Protein AF-A0A914LPV0-F1 (afdb_monomer_lite)

Foldseek 3Di:
DLVVCLVPDPCNVVVNVLVVLLVVQLVLLVVLVVLLVVCCVVLVQFKDWQDDDSVQSKTKIGGLAPHDPDPPPDDDDDDDDDDDDDPPPPPPPDSPDHQWMKMWGDDPVDSNDHIWIQTHVGDDPQDIDDPPDDPVVSLVSRLVVLQVVLQVLLVVLVCVLDPPQFDWDFDDPPFTKIWTQLDSDPPGDSLNTWIWGADSRNRFIAIDRNLQGDDVLRVVLSVLSRDPHRDSVSNNVSSVVSSLVSVVSVVVVVCVPPQKDWDDVVRVVVVCVVPPDDDDRWTWIAHNVDRPDIDIDDDDD

Secondary structure (DSSP, 8-state):
-HHHHHHH-SSHHHHHHHHHHHHHHHHHHHHHHHHHHHHHHHSTTTEEEEEEETTTTEEEEEES-S-SS---------------SS-SSSSS-S----SSEEEEEE-SS-TTPPEEEEEES--TTPPP--SS--HHHHHHHHHHHHHHHHHHHHHHHHHHHS-TT--PEEE-SSS-EEEEESS-STT--GGGEEEEEE-TTT--EEEE-TTT-S-HHHHHHHHHHHSSS--HHHHHHHHHHHHHHHHHHHHHHHHTTSSEEEPPHHHHHHHHTT-S---SSEEEEEETT-TT-EEEEE---

Sequence (301 aa):
MVQERLDNGEKPLFDAYNILHVFCRSLQLDVIYCQATLIAKISSLYIRVEEYNTKECKLVIAYWLEGGGGGGGGSGGSGGQQQSQQQQKQFRSRKQIHHYRFTIYGDKTDPHSTLRVKHHPSGSELPKLDQSFSLQRLLNETILFRCRERLLQAQNLLERSQPKPAKITRSGHCLLSLTCPLILTEECITAEALIISVNTFFGTVNCRVETLGRRDEINELEKQLNAASPSIKIIVNLLDRLRILILMERLQRAIVGLQVNKLNDNQALSLANKLTTLPKDRSIFQFIREDQFYLVNYEIF

Structure (mmCIF, N/CA/C/O backbone):
data_AF-A0A914LPV0-F1
#
_entry.id   AF-A0A914LPV0-F1
#
loop_
_atom_site.group_PDB
_atom_site.id
_atom_site.type_symbol
_atom_site.label_atom_id
_atom_site.label_alt_id
_atom_site.label_comp_id
_atom_site.label_asym_id
_atom_site.label_entity_id
_atom_site.label_seq_id
_atom_site.pdbx_PDB_ins_code
_atom_site.Cartn_x
_atom_site.Cartn_y
_atom_site.Cartn_z
_atom_site.occupancy
_atom_site.B_iso_or_equiv
_atom_site.auth_seq_id
_atom_site.auth_comp_id
_atom_site.auth_asym_id
_atom_site.auth_atom_id
_atom_site.pdbx_PDB_model_num
ATOM 1 N N . MET A 1 1 ? 22.399 -2.165 -43.349 1.00 58.03 1 MET A N 1
ATOM 2 C CA . MET A 1 1 ? 22.494 -1.239 -42.198 1.00 58.03 1 MET A CA 1
ATOM 3 C C . MET A 1 1 ? 23.621 -1.596 -41.227 1.00 58.03 1 MET A C 1
ATOM 5 O O . MET A 1 1 ? 24.481 -0.753 -41.044 1.00 58.03 1 MET A O 1
ATOM 9 N N . VAL A 1 2 ? 23.674 -2.796 -40.624 1.00 59.22 2 VAL A N 1
ATOM 10 C CA . VAL A 1 2 ? 24.811 -3.173 -39.743 1.00 59.22 2 VAL A CA 1
ATOM 11 C C . VAL A 1 2 ? 26.084 -3.465 -40.553 1.00 59.22 2 VAL A C 1
ATOM 13 O O . VAL A 1 2 ? 27.123 -2.894 -40.247 1.00 59.22 2 VAL A O 1
ATOM 16 N N . GLN A 1 3 ? 25.977 -4.243 -41.641 1.00 61.00 3 GLN A N 1
ATOM 17 C CA . GLN A 1 3 ? 27.081 -4.515 -42.585 1.00 61.00 3 GLN A CA 1
ATOM 18 C C . GLN A 1 3 ? 27.739 -3.221 -43.105 1.00 61.00 3 GLN A C 1
ATOM 20 O O . GLN A 1 3 ? 28.940 -3.031 -43.031 1.00 61.00 3 GLN A O 1
ATOM 25 N N . GLU A 1 4 ? 26.911 -2.266 -43.516 1.00 63.47 4 GLU A N 1
ATOM 26 C CA . GLU A 1 4 ? 27.323 -0.985 -44.103 1.00 63.47 4 GLU A CA 1
ATOM 27 C C . GLU A 1 4 ? 28.043 -0.042 -43.117 1.00 63.47 4 GLU A C 1
ATOM 29 O O . GLU A 1 4 ? 28.838 0.801 -43.528 1.00 63.47 4 GLU A O 1
ATOM 34 N N . ARG A 1 5 ? 27.772 -0.176 -41.810 1.00 59.66 5 ARG A N 1
ATOM 35 C CA . ARG A 1 5 ? 28.459 0.565 -40.736 1.00 59.66 5 ARG A CA 1
ATOM 36 C C . ARG A 1 5 ? 29.746 -0.123 -40.284 1.00 59.66 5 ARG A C 1
ATOM 38 O O . ARG A 1 5 ? 30.663 0.559 -39.845 1.00 59.66 5 ARG A O 1
ATOM 45 N N . LEU A 1 6 ? 29.806 -1.448 -40.405 1.00 60.66 6 LEU A N 1
ATOM 46 C CA . LEU A 1 6 ? 31.008 -2.247 -40.162 1.00 60.66 6 LEU A CA 1
ATOM 47 C C . LEU A 1 6 ? 32.067 -2.024 -41.250 1.00 60.66 6 LEU A C 1
ATOM 49 O O . LEU A 1 6 ? 33.245 -1.945 -40.923 1.00 60.66 6 LEU A O 1
ATOM 53 N N . ASP A 1 7 ? 31.649 -1.868 -42.508 1.00 61.84 7 ASP A N 1
ATOM 54 C CA . ASP A 1 7 ? 32.567 -1.717 -43.646 1.00 61.84 7 ASP A CA 1
ATOM 55 C C . ASP A 1 7 ? 33.175 -0.302 -43.760 1.00 61.84 7 ASP A C 1
ATOM 57 O O . ASP A 1 7 ? 34.251 -0.139 -44.328 1.00 61.84 7 ASP A O 1
ATOM 61 N N . ASN A 1 8 ? 32.513 0.721 -43.199 1.00 67.56 8 ASN A N 1
ATOM 62 C CA . ASN A 1 8 ? 32.883 2.140 -43.356 1.00 67.56 8 ASN A CA 1
ATOM 63 C C . ASN A 1 8 ? 33.298 2.852 -42.049 1.00 67.56 8 ASN A C 1
ATOM 65 O O . ASN A 1 8 ? 33.545 4.058 -42.061 1.00 67.56 8 ASN A O 1
ATOM 69 N N . GLY A 1 9 ? 33.310 2.159 -40.906 1.00 64.31 9 GLY A N 1
ATOM 70 C CA . GLY A 1 9 ? 33.569 2.764 -39.593 1.00 64.31 9 GLY A CA 1
ATOM 71 C C . GLY A 1 9 ? 35.052 2.788 -39.204 1.00 64.31 9 GLY A C 1
ATOM 72 O O . GLY A 1 9 ? 35.768 1.816 -39.420 1.00 64.31 9 GLY A O 1
ATOM 73 N N . GLU A 1 10 ? 35.511 3.858 -38.541 1.00 67.88 10 GLU A N 1
ATOM 74 C CA . GLU A 1 10 ? 36.882 3.950 -37.994 1.00 67.88 10 GLU A CA 1
ATOM 75 C C . GLU A 1 10 ? 37.146 2.930 -36.865 1.00 67.88 10 GLU A C 1
ATOM 77 O O . GLU A 1 10 ? 38.291 2.542 -36.623 1.00 67.88 10 GLU A O 1
ATOM 82 N N . LYS A 1 11 ? 36.093 2.491 -36.153 1.00 78.50 11 LYS A N 1
ATOM 83 C CA . LYS A 1 11 ? 36.147 1.499 -35.059 1.00 78.50 11 LYS A CA 1
ATOM 84 C C . LYS A 1 11 ? 34.975 0.507 -35.152 1.00 78.50 11 LYS A C 1
ATOM 86 O O . LYS A 1 11 ? 34.058 0.553 -34.326 1.00 78.50 11 LYS A O 1
ATOM 91 N N . PRO A 1 12 ? 35.017 -0.447 -36.096 1.00 77.12 12 PRO A N 1
ATOM 92 C CA . PRO A 1 12 ? 33.875 -1.302 -36.432 1.00 77.12 12 PRO A CA 1
ATOM 93 C C . PRO A 1 12 ? 33.377 -2.154 -35.255 1.00 77.12 12 PRO A C 1
ATOM 95 O O . PRO A 1 12 ? 32.176 -2.354 -35.094 1.00 77.12 12 PRO A O 1
ATOM 98 N N . LEU A 1 13 ? 34.280 -2.609 -34.377 1.00 79.44 13 LEU A N 1
ATOM 99 C CA . LEU A 1 13 ? 33.921 -3.391 -33.186 1.00 79.44 13 LEU A CA 1
ATOM 100 C C . LEU A 1 13 ? 33.141 -2.575 -32.146 1.00 79.44 13 LEU A C 1
ATOM 102 O O . LEU A 1 13 ? 32.212 -3.090 -31.526 1.00 79.44 13 LEU A O 1
ATOM 106 N N . PHE A 1 14 ? 33.501 -1.304 -31.957 1.00 80.88 14 PHE A N 1
ATOM 107 C CA . PHE A 1 14 ? 32.816 -0.420 -31.013 1.00 80.88 14 PHE A CA 1
ATOM 108 C C . PHE A 1 14 ? 31.423 -0.050 -31.527 1.00 80.88 14 PHE A C 1
ATOM 110 O O . PHE A 1 14 ? 30.451 -0.088 -30.774 1.00 80.88 14 PHE A O 1
ATOM 117 N N . ASP A 1 15 ? 31.304 0.222 -32.825 1.00 79.50 15 ASP A N 1
ATOM 118 C CA . ASP A 1 15 ? 30.019 0.514 -33.458 1.00 79.50 15 ASP A CA 1
ATOM 119 C C . ASP A 1 15 ? 29.091 -0.704 -33.453 1.00 79.50 15 ASP A C 1
ATOM 121 O O . ASP A 1 15 ? 27.908 -0.577 -33.129 1.00 79.50 15 ASP A O 1
ATOM 125 N N . ALA A 1 16 ? 29.626 -1.899 -33.717 1.00 82.56 16 ALA A N 1
ATOM 126 C CA . ALA A 1 16 ? 28.874 -3.144 -33.599 1.00 82.56 16 ALA A CA 1
ATOM 127 C C . ALA A 1 16 ? 28.375 -3.379 -32.167 1.00 82.56 16 ALA A C 1
ATOM 129 O O . ALA A 1 16 ? 27.202 -3.706 -31.973 1.00 82.56 16 ALA A O 1
ATOM 130 N N . TYR A 1 17 ? 29.234 -3.158 -31.166 1.00 85.62 17 TYR A N 1
ATOM 131 C CA . TYR A 1 17 ? 28.851 -3.252 -29.759 1.00 85.62 17 TYR A CA 1
ATOM 132 C C . TYR A 1 17 ? 27.745 -2.256 -29.402 1.00 85.62 17 TYR A C 1
ATOM 134 O O . TYR A 1 17 ? 26.756 -2.644 -28.789 1.00 85.62 17 TYR A O 1
ATOM 142 N N . ASN A 1 18 ? 27.858 -0.996 -29.826 1.00 83.62 18 ASN A N 1
ATOM 143 C CA . ASN A 1 18 ? 26.848 0.027 -29.552 1.00 83.62 18 ASN A CA 1
ATOM 144 C C . ASN A 1 18 ? 25.491 -0.322 -30.159 1.00 83.62 18 ASN A C 1
ATOM 146 O O . ASN A 1 18 ? 24.465 -0.202 -29.490 1.00 83.62 18 ASN A O 1
ATOM 150 N N . ILE A 1 19 ? 25.481 -0.780 -31.412 1.00 84.00 19 ILE A N 1
ATOM 151 C CA . ILE A 1 19 ? 24.255 -1.201 -32.094 1.00 84.00 19 ILE A CA 1
ATOM 152 C C . ILE A 1 19 ? 23.629 -2.385 -31.358 1.00 84.00 19 ILE A C 1
ATOM 154 O O . ILE A 1 19 ? 22.434 -2.358 -31.063 1.00 84.00 19 ILE A O 1
ATOM 158 N N . LEU A 1 20 ? 24.432 -3.401 -31.031 1.00 87.25 20 LEU A N 1
ATOM 159 C CA . LEU A 1 20 ? 23.953 -4.586 -30.331 1.00 87.25 20 LEU A CA 1
ATOM 160 C C . LEU A 1 20 ? 23.434 -4.236 -28.935 1.00 87.25 20 LEU A C 1
ATOM 162 O O . LEU A 1 20 ? 22.373 -4.705 -28.544 1.00 87.25 20 LEU A O 1
ATOM 166 N N . HIS A 1 21 ? 24.139 -3.380 -28.200 1.00 86.75 21 HIS A N 1
ATOM 167 C CA . HIS A 1 21 ? 23.745 -2.954 -26.862 1.00 86.75 21 HIS A CA 1
ATOM 168 C C . HIS A 1 21 ? 22.427 -2.179 -26.879 1.00 86.75 21 HIS A C 1
ATOM 170 O O . HIS A 1 21 ? 21.515 -2.495 -26.116 1.00 86.75 21 HIS A O 1
ATOM 176 N N . VAL A 1 22 ? 22.281 -1.211 -27.790 1.00 84.38 22 VAL A N 1
ATOM 177 C CA . VAL A 1 22 ? 21.032 -0.451 -27.959 1.00 84.38 22 VAL A CA 1
ATOM 178 C C . VAL A 1 22 ? 19.882 -1.375 -28.362 1.00 84.38 22 VAL A C 1
ATOM 180 O O . VAL A 1 22 ? 18.792 -1.258 -27.802 1.00 84.38 22 VAL A O 1
ATOM 183 N N . PHE A 1 23 ? 20.129 -2.324 -29.268 1.00 86.19 23 PHE A N 1
ATOM 184 C CA . PHE A 1 23 ? 19.141 -3.316 -29.687 1.00 86.19 23 PHE A CA 1
ATOM 185 C C . PHE A 1 23 ? 18.725 -4.252 -28.542 1.00 86.19 23 PHE A C 1
ATOM 187 O O . PHE A 1 23 ? 17.536 -4.448 -28.295 1.00 86.19 23 PHE A O 1
ATOM 194 N N . CYS A 1 24 ? 19.686 -4.793 -27.791 1.00 87.00 24 CYS A N 1
ATOM 195 C CA . CYS A 1 24 ? 19.421 -5.632 -26.623 1.00 87.00 24 CYS A CA 1
ATOM 196 C C . CYS A 1 24 ? 18.637 -4.861 -25.557 1.00 87.00 24 CYS A C 1
ATOM 198 O O . CYS A 1 24 ? 17.711 -5.404 -24.960 1.00 87.00 24 CYS A O 1
ATOM 200 N N . ARG A 1 25 ? 18.951 -3.580 -25.349 1.00 86.25 25 ARG A N 1
ATOM 201 C CA . ARG A 1 25 ? 18.234 -2.707 -24.414 1.00 86.25 25 ARG A CA 1
ATOM 202 C C . ARG A 1 25 ? 16.792 -2.447 -24.851 1.00 86.25 25 ARG A C 1
ATOM 204 O O . ARG A 1 25 ? 15.893 -2.498 -24.011 1.00 86.25 25 ARG A O 1
ATOM 211 N N . SER A 1 26 ? 16.548 -2.177 -26.137 1.00 86.75 26 SER A N 1
ATOM 212 C CA . SER A 1 26 ? 15.180 -2.028 -26.648 1.00 86.75 26 SER A CA 1
ATOM 213 C C . SER A 1 26 ? 14.405 -3.336 -26.533 1.00 86.75 26 SER A C 1
ATOM 215 O O . SER A 1 26 ? 13.285 -3.330 -26.036 1.00 86.75 26 SER A O 1
ATOM 217 N N . LEU A 1 27 ? 15.035 -4.466 -26.868 1.00 88.88 27 LEU A N 1
ATOM 218 C CA . LEU A 1 27 ? 14.417 -5.784 -26.746 1.00 88.88 27 LEU A CA 1
ATOM 219 C C . LEU A 1 27 ? 14.059 -6.110 -25.289 1.00 88.88 27 LEU A C 1
ATOM 221 O O . LEU A 1 27 ? 12.971 -6.610 -25.014 1.00 88.88 27 LEU A O 1
ATOM 225 N N . GLN A 1 28 ? 14.940 -5.791 -24.337 1.00 88.31 28 GLN A N 1
ATOM 226 C CA . GLN A 1 28 ? 14.651 -5.934 -22.909 1.00 88.31 28 GLN A CA 1
ATOM 227 C C . GLN A 1 28 ? 13.426 -5.110 -22.499 1.00 88.31 28 GLN A C 1
ATOM 229 O O . GLN A 1 28 ? 12.561 -5.616 -21.784 1.00 88.31 28 GLN A O 1
ATOM 234 N N . LEU A 1 29 ? 13.318 -3.861 -22.965 1.00 89.50 29 LEU A N 1
ATOM 235 C CA . LEU A 1 29 ? 12.156 -3.018 -22.687 1.00 89.50 29 LEU A CA 1
ATOM 236 C C . LEU A 1 29 ? 10.868 -3.610 -23.281 1.00 89.50 29 LEU A C 1
ATOM 238 O O . LEU A 1 29 ? 9.828 -3.572 -22.625 1.00 89.50 29 LEU A O 1
ATOM 242 N N . ASP A 1 30 ? 10.943 -4.193 -24.477 1.00 90.69 30 ASP A N 1
ATOM 243 C CA . ASP A 1 30 ? 9.807 -4.819 -25.163 1.00 90.69 30 ASP A CA 1
ATOM 244 C C . ASP A 1 30 ? 9.322 -6.067 -24.427 1.00 90.69 30 ASP A C 1
ATOM 246 O O . ASP A 1 30 ? 8.122 -6.242 -24.213 1.00 90.69 30 ASP A O 1
ATOM 250 N N . VAL A 1 31 ? 10.248 -6.906 -23.954 1.00 90.50 31 VAL A N 1
ATOM 251 C CA . VAL A 1 31 ? 9.921 -8.068 -23.116 1.00 90.50 31 VAL A CA 1
ATOM 252 C C . VAL A 1 31 ? 9.211 -7.620 -21.839 1.00 90.50 31 VAL A C 1
ATOM 254 O O . VAL A 1 31 ? 8.180 -8.189 -21.472 1.00 90.50 31 VAL A O 1
ATOM 257 N N . ILE A 1 32 ? 9.711 -6.570 -21.181 1.00 89.81 32 ILE A N 1
ATOM 258 C CA . ILE A 1 32 ? 9.077 -6.017 -19.980 1.00 89.81 32 ILE A CA 1
ATOM 259 C C . ILE A 1 32 ? 7.699 -5.434 -20.313 1.00 89.81 32 ILE A C 1
ATOM 261 O O . ILE A 1 32 ? 6.759 -5.630 -19.546 1.00 89.81 32 ILE A O 1
ATOM 265 N N . TYR A 1 33 ? 7.538 -4.756 -21.448 1.00 91.44 33 TYR A N 1
ATOM 266 C CA . TYR A 1 33 ? 6.245 -4.239 -21.892 1.00 91.44 33 TYR A CA 1
ATOM 267 C C . TYR A 1 33 ? 5.228 -5.364 -22.141 1.00 91.44 33 TYR A C 1
ATOM 269 O O . TYR A 1 33 ? 4.077 -5.266 -21.704 1.00 91.44 33 TYR A O 1
ATOM 277 N N . CYS A 1 34 ? 5.649 -6.465 -22.764 1.00 91.06 34 CYS A N 1
ATOM 278 C CA . CYS A 1 34 ? 4.821 -7.658 -22.934 1.00 91.06 34 CYS A CA 1
ATOM 279 C C . CYS A 1 34 ? 4.405 -8.243 -21.576 1.00 91.06 34 CYS A C 1
ATOM 281 O O . CYS A 1 34 ? 3.216 -8.478 -21.350 1.00 91.06 34 CYS A O 1
ATOM 283 N N . GLN A 1 35 ? 5.348 -8.400 -20.638 1.00 91.31 35 GLN A N 1
ATOM 284 C CA . GLN A 1 35 ? 5.044 -8.832 -19.267 1.00 91.31 35 GLN A CA 1
ATOM 285 C C . GLN A 1 35 ? 4.060 -7.874 -18.577 1.00 91.31 35 GLN A C 1
ATOM 287 O O . GLN A 1 35 ? 3.090 -8.319 -17.964 1.00 91.31 35 GLN A O 1
ATOM 292 N N . ALA A 1 36 ? 4.266 -6.562 -18.710 1.00 90.81 36 ALA A N 1
ATOM 293 C CA . ALA A 1 36 ? 3.420 -5.535 -18.108 1.00 90.81 36 ALA A CA 1
ATOM 294 C C . ALA A 1 36 ? 1.996 -5.591 -18.646 1.00 90.81 36 ALA A C 1
ATOM 296 O O . ALA A 1 36 ? 1.043 -5.474 -17.882 1.00 90.81 36 ALA A O 1
ATOM 297 N N . THR A 1 37 ? 1.853 -5.805 -19.951 1.00 91.06 37 THR A N 1
ATOM 298 C CA . THR A 1 37 ? 0.557 -5.900 -20.623 1.00 91.06 37 THR A CA 1
ATOM 299 C C . THR A 1 37 ? -0.196 -7.156 -20.192 1.00 91.06 37 THR A C 1
ATOM 301 O O . THR A 1 37 ? -1.397 -7.088 -19.941 1.00 91.06 37 THR A O 1
ATOM 304 N N . LEU A 1 38 ? 0.498 -8.290 -20.046 1.00 90.94 38 LEU A N 1
ATOM 305 C CA . LEU A 1 38 ? -0.098 -9.526 -19.533 1.00 90.94 38 LEU A CA 1
ATOM 306 C C . LEU A 1 38 ? -0.583 -9.359 -18.092 1.00 90.94 38 LEU A C 1
ATOM 308 O O . LEU A 1 38 ? -1.731 -9.689 -17.799 1.00 90.94 38 LEU A O 1
ATOM 312 N N . ILE A 1 39 ? 0.258 -8.794 -17.219 1.00 88.88 39 ILE A N 1
ATOM 313 C CA . ILE A 1 39 ? -0.116 -8.505 -15.832 1.00 88.88 39 ILE A CA 1
ATOM 314 C C . ILE A 1 39 ? -1.315 -7.556 -15.823 1.00 88.88 39 ILE A C 1
ATOM 316 O O . ILE A 1 39 ? -2.363 -7.926 -15.312 1.00 88.88 39 ILE A O 1
ATOM 320 N N . ALA A 1 40 ? -1.227 -6.400 -16.486 1.00 88.44 40 ALA A N 1
ATOM 321 C CA . ALA A 1 40 ? -2.305 -5.413 -16.541 1.00 88.44 40 ALA A CA 1
ATOM 322 C C . ALA A 1 40 ? -3.617 -5.965 -17.124 1.00 88.44 40 ALA A C 1
ATOM 324 O O . ALA A 1 40 ? -4.686 -5.493 -16.752 1.00 88.44 40 ALA A O 1
ATOM 325 N N . LYS A 1 41 ? -3.573 -6.970 -18.006 1.00 88.06 41 LYS A N 1
ATOM 326 C CA . LYS A 1 41 ? -4.779 -7.639 -18.512 1.00 88.06 41 LYS A CA 1
ATOM 327 C C . LYS A 1 41 ? -5.467 -8.484 -17.437 1.00 88.06 41 LYS A C 1
ATOM 329 O O . LYS A 1 41 ? -6.691 -8.502 -17.382 1.00 88.06 41 LYS A O 1
ATOM 334 N N . ILE A 1 42 ? -4.694 -9.175 -16.599 1.00 87.31 42 ILE A N 1
ATOM 335 C CA . ILE A 1 42 ? -5.209 -9.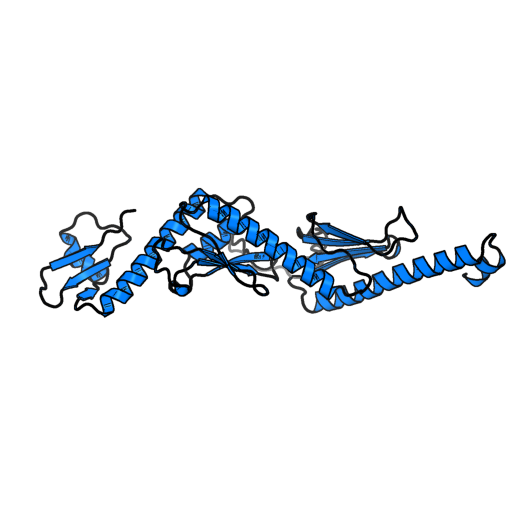993 -15.489 1.00 87.31 42 ILE A CA 1
ATOM 336 C C . ILE A 1 42 ? -5.652 -9.095 -14.324 1.00 87.31 42 ILE A C 1
ATOM 338 O O . ILE A 1 42 ? -6.669 -9.345 -13.685 1.00 87.31 42 ILE A O 1
ATOM 342 N N . SER A 1 43 ? -4.900 -8.027 -14.067 1.00 85.00 43 SER A N 1
ATOM 343 C CA . SER A 1 43 ? -5.035 -7.136 -12.917 1.00 85.00 43 SER A CA 1
ATOM 344 C C . SER A 1 43 ? -5.472 -5.720 -13.288 1.00 85.00 43 SER A C 1
ATOM 346 O O . SER A 1 43 ? -4.974 -4.737 -12.729 1.00 85.00 43 SER A O 1
ATOM 348 N N . SER A 1 44 ? -6.390 -5.591 -14.245 1.00 82.62 44 SER A N 1
ATOM 349 C CA . SER A 1 44 ? -6.741 -4.298 -14.853 1.00 82.62 44 SER A CA 1
ATOM 350 C C . SER A 1 44 ? -7.327 -3.281 -13.875 1.00 82.62 44 SER A C 1
ATOM 352 O O . SER A 1 44 ? -7.360 -2.089 -14.170 1.00 82.62 44 SER A O 1
ATOM 354 N N . LEU A 1 45 ? -7.801 -3.746 -12.718 1.00 83.06 45 LEU A N 1
ATOM 355 C CA . LEU A 1 45 ? -8.371 -2.906 -11.667 1.00 83.06 45 LEU A CA 1
ATOM 356 C C . LEU A 1 45 ? -7.311 -2.152 -10.854 1.00 83.06 45 LEU A C 1
ATOM 358 O O . LEU A 1 45 ? -7.624 -1.102 -10.303 1.00 83.06 45 LEU A O 1
ATOM 362 N N . TYR A 1 46 ? -6.077 -2.661 -10.765 1.00 85.06 46 TYR A N 1
ATOM 363 C CA . TYR A 1 46 ? -5.053 -2.105 -9.870 1.00 85.06 46 TYR A CA 1
ATOM 364 C C . TYR A 1 46 ? -3.689 -1.861 -10.521 1.00 85.06 46 TYR A C 1
ATOM 366 O O . TYR A 1 46 ? -2.847 -1.214 -9.897 1.00 85.06 46 TYR A O 1
ATOM 374 N N . ILE A 1 47 ? -3.458 -2.320 -11.756 1.00 89.50 47 ILE A N 1
ATOM 375 C CA . ILE A 1 47 ? -2.227 -2.057 -12.517 1.00 89.50 47 ILE A CA 1
ATOM 376 C C . ILE A 1 47 ? -2.578 -1.613 -13.930 1.00 89.50 47 ILE A C 1
ATOM 378 O O . ILE A 1 47 ? -3.429 -2.208 -14.591 1.00 89.50 47 ILE A O 1
ATOM 382 N N . ARG A 1 48 ? -1.876 -0.589 -14.417 1.00 90.69 48 ARG A N 1
ATOM 383 C CA . ARG A 1 48 ? -2.061 -0.046 -15.761 1.00 90.69 48 ARG A CA 1
ATOM 384 C C . ARG A 1 48 ? -0.736 0.379 -16.376 1.00 90.69 48 ARG A C 1
ATOM 386 O O . ARG A 1 48 ? 0.086 1.015 -15.727 1.00 90.69 48 ARG A O 1
ATOM 393 N N . VAL A 1 49 ? -0.560 0.091 -17.662 1.00 91.50 49 VAL A N 1
ATOM 394 C CA . VAL A 1 49 ? 0.534 0.662 -18.457 1.00 91.50 49 VAL A CA 1
ATOM 395 C C . VAL A 1 49 ? 0.104 2.050 -18.945 1.00 91.50 49 VAL A C 1
ATOM 397 O O . VAL A 1 49 ? -0.892 2.170 -19.659 1.00 91.50 49 VAL A O 1
ATOM 400 N N . GLU A 1 50 ? 0.809 3.101 -18.519 1.00 88.94 50 GLU A N 1
ATOM 401 C CA . GLU A 1 50 ? 0.488 4.497 -18.868 1.00 88.94 50 GLU A CA 1
ATOM 402 C C . GLU A 1 50 ? 1.160 4.935 -20.173 1.00 88.94 50 GLU A C 1
ATOM 404 O O . GLU A 1 50 ?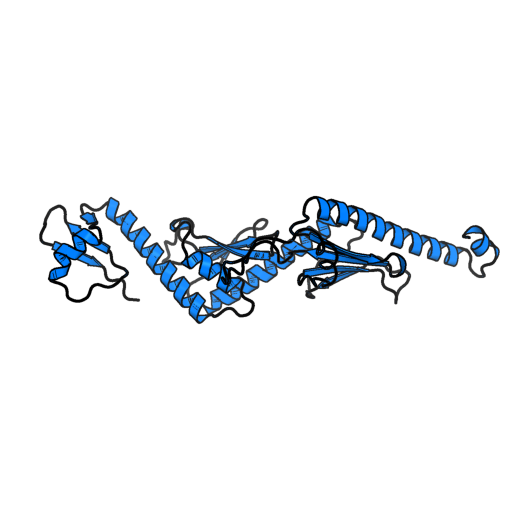 0.557 5.635 -20.986 1.00 88.94 50 GLU A O 1
ATOM 409 N N . GLU A 1 51 ? 2.424 4.559 -20.358 1.00 90.38 51 GLU A N 1
ATOM 410 C CA . GLU A 1 51 ? 3.262 5.048 -21.451 1.00 90.38 51 GLU A CA 1
ATOM 411 C C . GLU A 1 51 ? 4.274 3.975 -21.841 1.00 90.38 51 GLU A C 1
ATOM 413 O O . GLU A 1 51 ? 4.902 3.371 -20.976 1.00 90.38 51 GLU A O 1
ATOM 418 N N . TYR A 1 52 ? 4.459 3.769 -23.139 1.00 92.19 52 TYR A N 1
ATOM 419 C CA . TYR A 1 52 ? 5.529 2.952 -23.695 1.00 92.19 52 TYR A CA 1
ATOM 420 C C . TYR A 1 52 ? 6.078 3.677 -24.924 1.00 92.19 52 TYR A C 1
ATOM 422 O O . TYR A 1 52 ? 5.335 3.991 -25.855 1.00 92.19 52 TYR A O 1
ATOM 430 N N . ASN A 1 53 ? 7.366 4.005 -24.885 1.00 89.00 53 ASN A N 1
ATOM 431 C CA . ASN A 1 53 ? 8.062 4.738 -25.928 1.00 89.00 53 ASN A CA 1
ATOM 432 C C . ASN A 1 53 ? 9.409 4.073 -26.216 1.00 89.00 53 ASN A C 1
ATOM 434 O O . ASN A 1 53 ? 10.372 4.222 -25.462 1.00 89.00 53 ASN A O 1
ATOM 438 N N . THR A 1 54 ? 9.483 3.376 -27.347 1.00 84.00 54 THR A N 1
ATOM 439 C CA . THR A 1 54 ? 10.694 2.686 -27.805 1.00 84.00 54 THR A CA 1
ATOM 440 C C . THR A 1 54 ? 11.813 3.668 -28.168 1.00 84.00 54 THR A C 1
ATOM 442 O O . THR A 1 54 ? 12.979 3.375 -27.925 1.00 84.00 54 THR A O 1
ATOM 445 N N . LYS A 1 55 ? 11.484 4.869 -28.678 1.00 82.81 55 LYS A N 1
ATOM 446 C CA . LYS A 1 55 ? 12.481 5.890 -29.066 1.00 82.81 55 LYS A CA 1
ATOM 447 C C . LYS A 1 55 ? 13.175 6.505 -27.857 1.00 82.81 55 LYS A C 1
ATOM 449 O O . LYS A 1 55 ? 14.373 6.752 -27.882 1.00 82.81 55 LYS A O 1
ATOM 454 N N . GLU A 1 56 ? 12.415 6.753 -26.795 1.00 82.75 56 GLU A N 1
ATOM 455 C CA . GLU A 1 56 ? 12.955 7.265 -25.531 1.00 82.75 56 GLU A CA 1
ATOM 456 C C . GLU A 1 56 ? 13.410 6.153 -24.582 1.00 82.75 56 GLU A C 1
ATOM 458 O O . GLU A 1 56 ? 13.882 6.456 -23.487 1.00 82.75 56 GLU A O 1
ATOM 463 N N . CYS A 1 57 ? 13.277 4.887 -24.998 1.00 85.12 57 CYS A N 1
ATOM 464 C CA . CYS A 1 57 ? 13.530 3.703 -24.186 1.00 85.12 57 CYS A CA 1
ATOM 465 C C . CYS A 1 57 ? 12.858 3.826 -22.808 1.00 85.12 57 CYS A C 1
ATOM 467 O O . CYS A 1 57 ? 13.517 3.727 -21.777 1.00 85.12 57 CYS A O 1
ATOM 469 N N . LYS A 1 58 ? 11.554 4.126 -22.792 1.00 90.25 58 LYS A N 1
ATOM 470 C CA . LYS A 1 58 ? 10.801 4.481 -21.585 1.00 90.25 58 LYS A CA 1
ATOM 471 C C . LYS A 1 58 ? 9.489 3.705 -21.495 1.00 90.25 58 LYS A C 1
ATOM 473 O O . LYS A 1 58 ? 8.712 3.674 -22.444 1.00 90.25 58 LYS A O 1
ATOM 478 N N . LEU A 1 59 ? 9.219 3.139 -20.325 1.00 91.69 59 LEU A N 1
ATOM 479 C CA . LEU A 1 59 ? 7.991 2.431 -19.975 1.00 91.69 59 LEU A CA 1
ATOM 480 C C . LEU A 1 59 ? 7.502 2.920 -18.610 1.00 91.69 59 LEU A C 1
ATOM 482 O O . LEU A 1 59 ? 8.262 2.924 -17.645 1.00 91.69 59 LEU A O 1
ATOM 486 N N . VAL A 1 60 ? 6.239 3.326 -18.513 1.00 92.00 60 VAL A N 1
ATOM 487 C CA . VAL A 1 60 ? 5.616 3.813 -17.276 1.00 92.00 60 VAL A CA 1
ATOM 488 C C . VAL A 1 60 ? 4.473 2.886 -16.892 1.00 92.00 60 VAL A C 1
ATOM 490 O O . VAL A 1 60 ? 3.531 2.693 -17.664 1.00 92.00 60 VAL A O 1
ATOM 493 N N . ILE A 1 61 ? 4.553 2.334 -15.684 1.00 92.00 61 ILE A N 1
ATOM 494 C CA . ILE A 1 61 ? 3.553 1.424 -15.124 1.00 92.00 61 ILE A CA 1
ATOM 495 C C . ILE A 1 61 ? 3.013 2.041 -13.837 1.00 92.00 61 ILE A C 1
ATOM 497 O O . ILE A 1 61 ? 3.772 2.327 -12.911 1.00 92.00 61 ILE A O 1
ATOM 501 N N . ALA A 1 62 ? 1.701 2.236 -13.792 1.00 91.25 62 ALA A N 1
ATOM 502 C CA . ALA A 1 62 ? 0.959 2.659 -12.617 1.00 91.25 62 ALA A CA 1
ATOM 503 C C . ALA A 1 62 ? 0.438 1.447 -11.839 1.00 91.25 62 ALA A C 1
ATOM 505 O O . ALA A 1 62 ? 0.004 0.456 -12.431 1.00 91.25 62 ALA A O 1
ATOM 506 N N . TYR A 1 63 ? 0.464 1.550 -10.514 1.00 89.94 63 TYR A N 1
ATOM 507 C CA . TYR A 1 63 ? -0.075 0.563 -9.580 1.00 89.94 63 TYR A CA 1
ATOM 508 C C . TYR A 1 63 ? -0.879 1.271 -8.481 1.00 89.94 63 TYR A C 1
ATOM 510 O O . TYR A 1 63 ? -0.747 2.481 -8.322 1.00 89.94 63 TYR A O 1
ATOM 518 N N . TRP A 1 64 ? -1.724 0.538 -7.747 1.00 88.44 64 TRP A N 1
ATOM 519 C CA . TRP A 1 64 ? -2.652 1.109 -6.751 1.00 88.44 64 TRP A CA 1
ATOM 520 C C . TRP A 1 64 ? -3.530 2.211 -7.354 1.00 88.44 64 TRP A C 1
ATOM 522 O O . TRP A 1 64 ? -3.524 3.366 -6.926 1.00 88.44 64 TRP A O 1
ATOM 532 N N . LEU A 1 65 ? -4.257 1.853 -8.412 1.00 83.56 65 LEU A N 1
ATOM 533 C CA . LEU A 1 65 ? -5.152 2.786 -9.087 1.00 83.56 65 LEU A CA 1
ATOM 534 C C . LEU A 1 65 ? -6.286 3.183 -8.130 1.00 83.56 65 LEU A C 1
ATOM 536 O O . LEU A 1 65 ? -6.981 2.326 -7.581 1.00 83.56 65 LEU A O 1
ATOM 540 N N . GLU A 1 66 ? -6.490 4.486 -7.950 1.00 66.75 66 GLU A N 1
ATOM 541 C CA . GLU A 1 66 ? -7.634 5.032 -7.217 1.00 66.75 66 GLU A CA 1
ATOM 542 C C . GLU A 1 66 ? -8.917 4.783 -8.021 1.00 66.75 66 GLU A C 1
ATOM 544 O O . GLU A 1 66 ? -9.328 5.591 -8.851 1.00 66.75 66 GLU A O 1
ATOM 549 N N . GLY A 1 67 ? -9.510 3.602 -7.844 1.00 54.53 67 GLY A N 1
ATOM 550 C CA . GLY A 1 67 ? -10.661 3.185 -8.645 1.00 54.53 67 GLY A CA 1
ATOM 551 C C . GLY A 1 67 ? -11.519 2.071 -8.054 1.00 54.53 67 GLY A C 1
ATOM 552 O O . GLY A 1 67 ? -12.288 1.472 -8.797 1.00 54.53 67 GLY A O 1
ATOM 553 N N . GLY A 1 68 ? -11.411 1.771 -6.752 1.00 43.41 68 GLY A N 1
ATOM 554 C CA . GLY A 1 68 ? -12.155 0.650 -6.151 1.00 43.41 68 GLY A CA 1
ATOM 555 C C . GLY A 1 68 ? -12.657 0.814 -4.713 1.00 43.41 68 GLY A C 1
ATOM 556 O O . GLY A 1 68 ? -13.366 -0.065 -4.236 1.00 43.41 68 GLY A O 1
ATOM 557 N N . GLY A 1 69 ? -12.343 1.906 -4.013 1.00 37.34 69 GLY A N 1
ATOM 558 C CA . GLY A 1 69 ? -12.738 2.086 -2.612 1.00 37.34 69 GLY A CA 1
ATOM 559 C C . GLY A 1 69 ? -12.881 3.559 -2.263 1.00 37.34 69 GLY A C 1
ATOM 560 O O . GLY A 1 69 ? -11.917 4.195 -1.860 1.00 37.34 69 GLY A O 1
ATOM 561 N N . GLY A 1 70 ? -14.072 4.112 -2.478 1.00 32.19 70 GLY A N 1
ATOM 562 C CA . GLY A 1 70 ? -14.338 5.534 -2.261 1.00 32.19 70 GLY A CA 1
ATOM 563 C C . GLY A 1 70 ? -15.446 6.039 -3.168 1.00 32.19 70 GLY A C 1
ATOM 564 O O . GLY A 1 70 ? -15.231 6.931 -3.982 1.00 32.19 70 GLY A O 1
ATOM 565 N N . GLY A 1 71 ? -16.628 5.431 -3.058 1.00 29.53 71 GLY A N 1
ATOM 566 C CA . GLY A 1 71 ? -17.840 5.998 -3.627 1.00 29.53 71 GLY A CA 1
ATOM 567 C C . GLY A 1 71 ? -18.090 7.373 -3.016 1.00 29.53 71 GLY A C 1
ATOM 568 O O . GLY A 1 71 ? -18.583 7.478 -1.896 1.00 29.53 71 GLY A O 1
ATOM 569 N N . GLY A 1 72 ? -17.763 8.423 -3.766 1.00 28.50 72 GLY A N 1
ATOM 570 C CA . GLY A 1 72 ? -18.329 9.751 -3.584 1.00 28.50 72 GLY A CA 1
ATOM 571 C C . GLY A 1 72 ? -19.807 9.713 -3.961 1.00 28.50 72 GLY A C 1
ATOM 572 O O . GLY A 1 72 ? -20.184 10.105 -5.061 1.00 28.50 72 GLY A O 1
ATOM 573 N N . GLY A 1 73 ? -20.634 9.187 -3.059 1.00 29.44 73 GLY A N 1
ATOM 574 C CA . GLY A 1 73 ? -22.077 9.376 -3.068 1.00 29.44 73 GLY A CA 1
ATOM 575 C C . GLY A 1 73 ? -22.392 10.806 -2.644 1.00 29.44 73 GLY A C 1
ATOM 576 O O . GLY A 1 73 ? -22.453 11.101 -1.456 1.00 29.44 73 GLY A O 1
ATOM 577 N N . GLY A 1 74 ? -22.562 11.686 -3.629 1.00 28.98 74 GLY A N 1
ATOM 578 C CA . GLY A 1 74 ? -23.112 13.030 -3.484 1.00 28.98 74 GLY A CA 1
ATOM 579 C C . GLY A 1 74 ? -24.342 13.156 -4.374 1.00 28.98 74 GLY A C 1
ATOM 580 O O . GLY A 1 74 ? -24.237 13.339 -5.580 1.00 28.98 74 GLY A O 1
ATOM 581 N N . SER A 1 75 ? -25.497 12.979 -3.751 1.00 28.97 75 SER A N 1
ATOM 582 C CA . SER A 1 75 ? -26.862 13.085 -4.262 1.00 28.97 75 SER A CA 1
ATOM 583 C C . SER A 1 75 ? -27.188 14.403 -4.975 1.00 28.97 75 SER A C 1
ATOM 585 O O . SER A 1 75 ? -26.875 15.475 -4.462 1.00 28.97 75 SER A O 1
ATOM 587 N N . GLY A 1 76 ? -27.955 14.319 -6.067 1.00 26.45 76 GLY A N 1
ATOM 588 C CA . GLY A 1 76 ? -28.717 15.452 -6.593 1.00 26.45 76 GLY A CA 1
ATOM 589 C C . GLY A 1 76 ? -29.418 15.174 -7.924 1.00 26.45 76 GLY A C 1
ATOM 590 O O . GLY A 1 76 ? -28.788 15.257 -8.969 1.00 26.45 76 GLY A O 1
ATOM 591 N N . GLY A 1 77 ? -30.733 14.931 -7.880 1.00 27.08 77 GLY A N 1
ATOM 592 C CA . GLY A 1 77 ? -31.637 15.310 -8.974 1.00 27.08 77 GLY A CA 1
ATOM 593 C C . GLY A 1 77 ? -32.189 14.188 -9.850 1.00 27.08 77 GLY A C 1
ATOM 594 O O . GLY A 1 77 ? -31.612 13.825 -10.868 1.00 27.08 77 GLY A O 1
ATOM 595 N N . SER A 1 78 ? -33.380 13.719 -9.489 1.00 31.11 78 SER A N 1
ATOM 596 C CA . SER A 1 78 ? -34.328 13.052 -10.379 1.00 31.11 78 SER A CA 1
ATOM 597 C C . SER A 1 78 ? -34.695 13.944 -11.573 1.00 31.11 78 SER A C 1
ATOM 599 O O . SER A 1 78 ? -35.009 15.117 -11.380 1.00 31.11 78 SER A O 1
ATOM 601 N N . GLY A 1 79 ? -34.767 13.367 -12.775 1.00 25.81 79 GLY A N 1
ATOM 602 C CA . GLY A 1 79 ? -35.511 13.946 -13.898 1.00 25.81 79 GLY A CA 1
ATOM 603 C C . GLY A 1 79 ? -34.920 13.657 -15.280 1.00 25.81 79 GLY A C 1
ATOM 604 O O . GLY A 1 79 ? -33.803 14.062 -15.569 1.00 25.81 79 GLY A O 1
ATOM 605 N N . GLY A 1 80 ? -35.719 13.035 -16.154 1.00 26.86 80 GLY A N 1
ATOM 606 C CA . GLY A 1 80 ? -35.597 13.202 -17.609 1.00 26.86 80 GLY A CA 1
ATOM 607 C C . GLY A 1 80 ? -34.989 12.039 -18.395 1.00 26.86 80 GLY A C 1
ATOM 608 O O . GLY A 1 80 ? -33.777 11.903 -18.509 1.00 26.86 80 GLY A O 1
ATOM 609 N N . GLN A 1 81 ? -35.864 11.241 -19.006 1.00 29.52 81 GLN A N 1
ATOM 610 C CA . GLN A 1 81 ? -35.568 10.329 -20.112 1.00 29.52 81 GLN A CA 1
ATOM 611 C C . GLN A 1 81 ? -35.126 11.074 -21.392 1.00 29.52 81 GLN A C 1
ATOM 613 O O . GLN A 1 81 ? -35.492 12.225 -21.600 1.00 29.52 81 GLN A O 1
ATOM 618 N N . GLN A 1 82 ? -34.482 10.312 -22.291 1.00 31.44 82 GLN A N 1
ATOM 619 C CA . GLN A 1 82 ? -34.245 10.559 -23.728 1.00 31.44 82 GLN A CA 1
ATOM 620 C C . GLN A 1 82 ? -33.100 11.514 -24.113 1.00 31.44 82 GLN A C 1
ATOM 622 O O . GLN A 1 82 ? -33.292 12.713 -24.250 1.00 31.44 82 GLN A O 1
ATOM 627 N N . GLN A 1 83 ? -31.943 10.943 -24.469 1.00 30.97 83 GLN A N 1
ATOM 628 C CA . GLN A 1 83 ? -31.424 11.025 -25.846 1.00 30.97 83 GLN A CA 1
ATOM 629 C C . GLN A 1 83 ? -30.210 10.109 -26.037 1.00 30.97 83 GLN A C 1
ATOM 631 O O . GLN A 1 83 ? -29.136 10.276 -25.460 1.00 30.97 83 GLN A O 1
ATOM 636 N N . SER A 1 84 ? -30.424 9.102 -26.870 1.00 33.53 84 SER A N 1
ATOM 637 C CA . SER A 1 84 ? -29.440 8.149 -27.353 1.00 33.53 84 SER A CA 1
ATOM 638 C C . SER A 1 84 ? -28.558 8.791 -28.429 1.00 33.53 84 SER A C 1
ATOM 640 O O . SER A 1 84 ? -29.052 9.524 -29.276 1.00 33.53 84 SER A O 1
ATOM 642 N N . GLN A 1 85 ? -27.285 8.380 -28.456 1.00 34.66 85 GLN A N 1
ATOM 643 C CA . GLN A 1 85 ? -26.386 8.402 -29.623 1.00 34.66 85 GLN A CA 1
ATOM 644 C C . GLN A 1 85 ? -25.755 9.747 -30.037 1.00 34.66 85 GLN A C 1
ATOM 646 O O . GLN A 1 85 ? -25.920 10.176 -31.171 1.00 34.66 85 GLN A O 1
ATOM 651 N N . GLN A 1 86 ? -24.903 10.351 -29.190 1.00 31.28 86 GLN A N 1
ATOM 652 C CA . GLN A 1 86 ? -23.766 11.169 -29.687 1.00 31.28 86 GLN A CA 1
ATOM 653 C C . GLN A 1 86 ? -22.619 11.462 -28.687 1.00 31.28 86 GLN A C 1
ATOM 655 O O . GLN A 1 86 ? -21.764 12.294 -28.968 1.00 31.28 86 GLN A O 1
ATOM 660 N N . GLN A 1 87 ? -22.515 10.762 -27.546 1.00 32.72 87 GLN A N 1
ATOM 661 C CA . GLN A 1 87 ? -21.514 11.068 -26.497 1.00 32.72 87 GLN A CA 1
ATOM 662 C C . GLN A 1 87 ? -20.489 9.954 -26.195 1.00 32.72 87 GLN A C 1
ATOM 664 O O . GLN A 1 87 ? -19.898 9.924 -25.122 1.00 32.72 87 GLN A O 1
ATOM 669 N N . GLN A 1 88 ? -20.194 9.045 -27.131 1.00 36.81 88 GLN A N 1
ATOM 670 C CA . GLN A 1 88 ? -19.153 8.017 -26.909 1.00 36.81 88 GLN A CA 1
ATOM 671 C C . GLN A 1 88 ? -17.724 8.417 -27.329 1.00 36.81 88 GLN A C 1
ATOM 673 O O . GLN A 1 88 ? -16.812 7.598 -27.243 1.00 36.81 88 GLN A O 1
ATOM 678 N N . LYS A 1 89 ? -17.470 9.671 -27.736 1.00 34.66 89 LYS A N 1
ATOM 679 C CA . LYS A 1 89 ? -16.145 10.100 -28.242 1.00 34.66 89 LYS A CA 1
ATOM 680 C C . LYS A 1 89 ? -15.374 11.133 -27.405 1.00 34.66 89 LYS A C 1
ATOM 682 O O . LYS A 1 89 ? -14.314 11.557 -27.850 1.00 34.66 89 LYS A O 1
ATOM 687 N N . GLN A 1 90 ? -15.808 11.498 -26.194 1.00 30.78 90 GLN A N 1
ATOM 688 C CA . GLN A 1 90 ? -15.128 12.556 -25.412 1.00 30.78 90 GLN A CA 1
ATOM 689 C C . GLN A 1 90 ? -14.647 12.184 -23.994 1.00 30.78 90 GLN A C 1
ATOM 691 O O . GLN A 1 90 ? -14.218 13.057 -23.251 1.00 30.78 90 GLN A O 1
ATOM 696 N N . PHE A 1 91 ? -14.577 10.897 -23.633 1.00 32.03 91 PHE A N 1
ATOM 697 C CA . PHE A 1 91 ? -14.030 10.456 -22.330 1.00 32.03 91 PHE A CA 1
ATOM 698 C C . PHE A 1 91 ? -12.588 9.904 -22.375 1.00 32.03 91 PHE A C 1
ATOM 700 O O . PHE A 1 91 ? -12.179 9.155 -21.492 1.00 32.03 91 PHE A O 1
ATOM 707 N N . ARG A 1 92 ? -11.775 10.267 -23.381 1.00 36.69 92 ARG A N 1
ATOM 708 C CA . ARG A 1 92 ? -10.359 9.831 -23.485 1.00 36.69 92 ARG A CA 1
ATOM 709 C C . ARG A 1 92 ? -9.306 10.944 -23.356 1.00 36.69 92 ARG A C 1
ATOM 711 O O . ARG A 1 92 ? -8.166 10.717 -23.738 1.00 36.69 92 ARG A O 1
ATOM 718 N N . SER A 1 93 ? -9.635 12.103 -22.777 1.00 37.56 93 SER A N 1
ATOM 719 C CA . SER A 1 93 ? -8.658 13.203 -22.614 1.00 37.56 93 SER A CA 1
ATOM 720 C C . SER A 1 93 ? -8.665 13.882 -21.243 1.00 37.56 93 SER A C 1
ATOM 722 O O . SER A 1 93 ? -8.567 15.099 -21.132 1.00 37.56 93 SER A O 1
ATOM 724 N N . ARG A 1 94 ? -8.679 13.096 -20.165 1.00 37.31 94 ARG A N 1
ATOM 725 C CA . ARG A 1 94 ? -7.958 13.492 -18.948 1.00 37.31 94 ARG A CA 1
ATOM 726 C C . ARG A 1 94 ? -6.958 12.390 -18.661 1.00 37.31 94 ARG A C 1
ATOM 728 O O . ARG A 1 94 ? -7.350 11.273 -18.341 1.00 37.31 94 ARG A O 1
ATOM 735 N N . LYS A 1 95 ? -5.673 12.686 -18.865 1.00 43.72 95 LYS A N 1
ATOM 736 C CA . LYS A 1 95 ? -4.562 11.803 -18.500 1.00 43.72 95 LYS A CA 1
ATOM 737 C C . LYS A 1 95 ? -4.660 11.635 -16.979 1.00 43.72 95 LYS A C 1
ATOM 739 O O . LYS A 1 95 ? -4.237 12.521 -16.249 1.00 43.72 95 LYS A O 1
ATOM 744 N N . GLN A 1 96 ? -5.356 10.596 -16.514 1.00 50.22 96 GLN A N 1
ATOM 745 C CA . GLN A 1 96 ? -5.431 10.265 -15.094 1.00 50.22 96 GLN A CA 1
ATOM 746 C C . GLN A 1 96 ? -3.998 9.979 -14.659 1.00 50.22 96 GLN A C 1
ATOM 748 O O . GLN A 1 96 ? -3.398 9.014 -15.122 1.00 50.22 96 GLN A O 1
ATOM 753 N N . ILE A 1 97 ? -3.421 10.890 -13.881 1.00 55.06 97 ILE A N 1
ATOM 754 C CA . ILE A 1 97 ? -2.088 10.710 -13.320 1.00 55.06 97 ILE A CA 1
ATOM 755 C C . ILE A 1 97 ? -2.295 9.866 -12.074 1.00 55.06 97 ILE A C 1
ATOM 757 O O . ILE A 1 97 ? -2.887 10.339 -11.107 1.00 55.06 97 ILE A O 1
ATOM 761 N N . HIS A 1 98 ? -1.846 8.618 -12.107 1.00 64.31 98 HIS A N 1
ATOM 762 C CA . HIS A 1 98 ? -1.901 7.770 -10.928 1.00 64.31 98 HIS A CA 1
ATOM 763 C C . HIS A 1 98 ? -0.781 8.162 -9.949 1.00 64.31 98 HIS A C 1
ATOM 765 O O . HIS A 1 98 ? 0.360 8.411 -10.353 1.00 64.31 98 HIS A O 1
ATOM 771 N N . HIS A 1 99 ? -1.110 8.234 -8.655 1.00 76.31 99 HIS A N 1
ATOM 772 C CA . HIS A 1 99 ? -0.183 8.674 -7.604 1.00 76.31 99 HIS A CA 1
ATOM 773 C C . HIS A 1 99 ? 1.019 7.735 -7.430 1.00 76.31 99 HIS A C 1
ATOM 775 O O . HIS A 1 99 ? 2.120 8.196 -7.127 1.00 76.31 99 HIS A O 1
ATOM 781 N N . TYR A 1 100 ? 0.827 6.434 -7.663 1.00 87.56 100 TYR A N 1
ATOM 782 C CA . TYR A 1 100 ? 1.864 5.416 -7.546 1.00 87.56 100 TYR A CA 1
ATOM 783 C C . TYR A 1 100 ? 2.210 4.825 -8.910 1.00 87.56 100 TYR A C 1
ATOM 785 O O . TYR A 1 100 ? 1.380 4.232 -9.599 1.00 87.56 100 TYR A O 1
ATOM 793 N N . ARG A 1 101 ? 3.468 4.992 -9.314 1.00 90.69 101 ARG A N 1
ATOM 794 C CA . ARG A 1 101 ? 3.984 4.461 -10.578 1.00 90.69 101 ARG A CA 1
ATOM 795 C C . ARG A 1 101 ? 5.482 4.253 -10.519 1.00 90.69 101 ARG A C 1
ATOM 797 O O . ARG A 1 101 ? 6.179 4.888 -9.733 1.00 90.69 101 ARG A O 1
ATOM 804 N N . PHE A 1 102 ? 6.002 3.409 -11.391 1.00 90.69 102 PHE A N 1
ATOM 805 C CA . PHE A 1 102 ? 7.431 3.362 -11.657 1.00 90.69 102 PHE A CA 1
ATOM 806 C C . PHE A 1 102 ? 7.691 3.458 -13.155 1.00 90.69 102 PHE A C 1
ATOM 808 O O . PHE A 1 102 ? 6.911 3.009 -13.993 1.00 90.69 102 PHE A O 1
ATOM 815 N N . THR A 1 103 ? 8.782 4.137 -13.482 1.00 90.75 103 THR A N 1
ATOM 816 C CA . THR A 1 103 ? 9.263 4.359 -14.838 1.00 90.75 103 THR A CA 1
ATOM 817 C C . THR A 1 103 ? 10.514 3.529 -15.035 1.00 90.75 103 THR A C 1
ATOM 819 O O . THR A 1 103 ? 11.507 3.740 -14.342 1.00 90.75 103 THR A O 1
ATOM 822 N N . ILE A 1 104 ? 10.467 2.606 -15.982 1.00 90.38 104 ILE A N 1
ATOM 823 C CA . ILE A 1 104 ? 11.636 1.896 -16.479 1.00 90.38 104 ILE A CA 1
ATOM 824 C C . ILE A 1 104 ? 12.162 2.708 -17.652 1.00 90.38 104 ILE A C 1
ATOM 826 O O . ILE A 1 104 ? 11.412 2.997 -18.583 1.00 90.38 104 ILE A O 1
ATOM 830 N N . TYR A 1 105 ? 13.415 3.137 -17.583 1.00 89.19 105 TYR A N 1
ATOM 831 C CA . TYR A 1 105 ? 14.004 3.970 -18.619 1.00 89.19 105 TYR A CA 1
ATOM 832 C C . TYR A 1 105 ? 15.453 3.605 -18.899 1.00 89.19 105 TYR A C 1
ATOM 834 O O . TYR A 1 105 ? 16.200 3.171 -18.019 1.00 89.19 105 TYR A O 1
ATOM 842 N N . GLY A 1 106 ? 15.857 3.829 -20.140 1.00 85.19 106 GLY A N 1
ATOM 843 C CA . GLY A 1 106 ? 17.253 3.874 -20.505 1.00 85.19 106 GLY A CA 1
ATOM 844 C C . GLY A 1 106 ? 17.886 5.207 -20.109 1.00 85.19 106 GLY A C 1
ATOM 845 O O . GLY A 1 106 ? 17.416 6.261 -20.536 1.00 85.19 106 GLY A O 1
ATOM 846 N N . ASP A 1 107 ? 18.959 5.186 -19.316 1.00 81.12 107 ASP A N 1
ATOM 847 C CA . ASP A 1 107 ? 19.794 6.372 -19.131 1.00 81.12 107 ASP A CA 1
ATOM 848 C C . ASP A 1 107 ? 20.330 6.871 -20.483 1.00 81.12 107 ASP A C 1
ATOM 850 O O . ASP A 1 107 ? 20.742 6.074 -21.336 1.00 81.12 107 ASP A O 1
ATOM 854 N N . LYS A 1 108 ? 20.269 8.193 -20.664 1.00 73.81 108 LYS A N 1
ATOM 855 C CA . LYS A 1 108 ? 20.778 8.916 -21.835 1.00 73.81 108 LYS A CA 1
ATOM 856 C C . LYS A 1 108 ? 22.194 9.447 -21.603 1.00 73.81 108 LYS A C 1
ATOM 858 O O . LYS A 1 108 ? 22.875 9.757 -22.571 1.00 73.81 108 LYS A O 1
ATOM 863 N N . THR A 1 109 ? 22.612 9.583 -20.343 1.00 76.25 109 THR A N 1
ATOM 864 C CA . THR A 1 109 ? 23.938 10.102 -19.973 1.00 76.25 109 THR A CA 1
ATOM 865 C C . THR A 1 109 ? 25.025 9.041 -20.115 1.00 76.25 109 THR A C 1
ATOM 867 O O . THR A 1 109 ? 26.142 9.362 -20.502 1.00 76.25 109 THR A O 1
ATOM 870 N N . ASP A 1 110 ? 24.670 7.778 -19.878 1.00 77.00 110 ASP A N 1
ATOM 871 C CA . ASP A 1 110 ? 25.529 6.620 -20.090 1.00 77.00 110 ASP A CA 1
ATOM 872 C C . ASP A 1 110 ? 24.867 5.663 -21.105 1.00 77.00 110 ASP A C 1
ATOM 874 O O . ASP A 1 110 ? 23.926 4.940 -20.753 1.00 77.00 110 ASP A O 1
ATOM 878 N N . PRO A 1 111 ? 25.315 5.656 -22.377 1.00 68.50 111 PRO A N 1
ATOM 879 C CA . PRO A 1 111 ? 24.746 4.801 -23.415 1.00 68.50 111 PRO A CA 1
ATOM 880 C C . PRO A 1 111 ? 25.012 3.311 -23.167 1.00 68.50 111 PRO A C 1
ATOM 882 O O . PRO A 1 111 ? 24.281 2.477 -23.699 1.00 68.50 111 PRO A O 1
ATOM 885 N N . HIS A 1 112 ? 25.996 2.968 -22.331 1.00 70.94 112 HIS A N 1
ATOM 886 C CA . HIS A 1 112 ? 26.320 1.590 -21.965 1.00 70.94 112 HIS A CA 1
ATOM 887 C C . HIS A 1 112 ? 25.564 1.112 -20.722 1.00 70.94 112 HIS A C 1
ATOM 889 O O . HIS A 1 112 ? 25.647 -0.061 -20.354 1.00 70.94 112 HIS A O 1
ATOM 895 N N . SER A 1 113 ? 24.766 1.981 -20.095 1.00 77.94 113 SER A N 1
ATOM 896 C CA . SER A 1 113 ? 24.009 1.613 -18.908 1.00 77.94 113 SER A CA 1
ATOM 897 C C . SER A 1 113 ? 22.881 0.634 -19.234 1.00 77.94 113 SER A C 1
ATOM 899 O O . SER A 1 113 ? 22.165 0.754 -20.237 1.00 77.94 113 SER A O 1
ATOM 901 N N . THR A 1 114 ? 22.621 -0.269 -18.294 1.00 81.75 114 THR A N 1
ATOM 902 C CA . THR A 1 114 ? 21.408 -1.091 -18.276 1.00 81.75 114 THR A CA 1
ATOM 903 C C . THR A 1 114 ? 20.153 -0.234 -18.048 1.00 81.75 114 THR A C 1
ATOM 905 O O . THR A 1 114 ? 20.233 0.975 -17.785 1.00 81.75 114 THR A O 1
ATOM 908 N N . LEU A 1 115 ? 18.974 -0.845 -18.198 1.00 84.00 115 LEU A N 1
ATOM 909 C CA . LEU A 1 115 ? 17.693 -0.215 -17.871 1.00 84.00 115 LEU A CA 1
ATOM 910 C C . LEU A 1 115 ? 17.626 0.131 -16.374 1.00 84.00 115 LEU A C 1
ATOM 912 O O . LEU A 1 115 ? 17.984 -0.678 -15.520 1.00 84.00 115 LEU A O 1
ATOM 916 N N . ARG A 1 116 ? 17.136 1.331 -16.051 1.00 86.25 116 ARG A N 1
ATOM 917 C CA . ARG A 1 116 ? 16.972 1.828 -14.677 1.00 86.25 116 ARG A CA 1
ATOM 918 C C . ARG A 1 116 ? 15.498 1.951 -14.320 1.00 86.25 116 ARG A C 1
ATOM 920 O O . ARG A 1 116 ? 14.655 2.146 -15.191 1.00 86.25 116 ARG A O 1
ATOM 927 N N . VAL A 1 117 ? 15.195 1.882 -13.025 1.00 88.56 117 VAL A N 1
ATOM 928 C CA . VAL A 1 117 ? 13.838 2.076 -12.493 1.00 88.56 117 VAL A CA 1
ATOM 929 C C . VAL A 1 117 ? 13.816 3.333 -11.645 1.00 88.56 117 VAL A C 1
ATOM 931 O O . VAL A 1 117 ? 14.603 3.479 -10.713 1.00 88.56 117 VAL A O 1
ATOM 934 N N . LYS A 1 118 ? 12.886 4.233 -11.949 1.00 88.62 118 LYS A N 1
ATOM 935 C CA . LYS A 1 118 ? 12.561 5.389 -11.120 1.00 88.62 118 LYS A CA 1
ATOM 936 C C . LYS A 1 118 ? 11.149 5.240 -10.592 1.00 88.62 118 LYS A C 1
ATOM 938 O O . LYS A 1 118 ? 10.194 5.188 -11.360 1.00 88.62 118 LYS A O 1
ATOM 943 N N . HIS A 1 119 ? 11.020 5.217 -9.278 1.00 89.19 119 HIS A N 1
ATOM 944 C CA . HIS A 1 119 ? 9.732 5.130 -8.607 1.00 89.19 119 HIS A CA 1
ATOM 945 C C . HIS A 1 119 ? 9.155 6.517 -8.334 1.00 89.19 119 HIS A C 1
ATOM 947 O O . HIS A 1 119 ? 9.887 7.482 -8.113 1.00 89.19 119 HIS A O 1
ATOM 953 N N . HIS A 1 120 ? 7.832 6.603 -8.339 1.00 86.25 120 HIS A N 1
ATOM 954 C CA . HIS A 1 120 ? 7.064 7.753 -7.898 1.00 86.25 120 HIS A CA 1
ATOM 955 C C . HIS A 1 120 ? 5.952 7.270 -6.953 1.00 86.25 120 HIS A C 1
ATOM 957 O O . HIS A 1 120 ? 5.155 6.425 -7.367 1.00 86.25 120 HIS A O 1
ATOM 963 N N . PRO A 1 121 ? 5.893 7.762 -5.702 1.00 84.69 121 PRO A N 1
ATOM 964 C CA . PRO A 1 121 ? 6.827 8.695 -5.044 1.00 84.69 121 PRO A CA 1
ATOM 965 C C . PRO A 1 121 ? 8.278 8.176 -4.963 1.00 84.69 121 PRO A C 1
ATOM 967 O O . PRO A 1 121 ? 8.518 6.987 -5.135 1.00 84.69 121 PRO A O 1
ATOM 970 N N . SER A 1 122 ? 9.278 9.021 -4.724 1.00 82.12 122 SER A N 1
ATOM 971 C CA . SER A 1 122 ? 10.655 8.526 -4.524 1.00 82.12 122 SER A CA 1
ATOM 972 C C . SER A 1 122 ? 10.783 7.840 -3.155 1.00 82.12 122 SER A C 1
ATOM 974 O O . SER A 1 122 ? 10.117 8.248 -2.209 1.00 82.12 122 SER A O 1
ATOM 976 N N . GLY A 1 123 ? 11.624 6.813 -3.033 1.00 73.50 123 GLY A N 1
ATOM 977 C CA . GLY A 1 123 ? 11.902 6.124 -1.766 1.00 73.50 123 GLY A CA 1
ATOM 978 C C . GLY A 1 123 ? 13.341 5.617 -1.729 1.00 73.50 123 GLY A C 1
ATOM 979 O O . GLY A 1 123 ? 13.892 5.267 -2.772 1.00 73.50 123 GLY A O 1
ATOM 980 N N . SER A 1 124 ? 13.954 5.634 -0.543 1.00 68.19 124 SER A N 1
ATOM 981 C CA . SER A 1 124 ? 15.395 5.385 -0.357 1.00 68.19 124 SER A CA 1
ATOM 982 C C . SER A 1 124 ? 15.796 3.922 -0.599 1.00 68.19 124 SER A C 1
ATOM 984 O O . SER A 1 124 ? 16.844 3.652 -1.177 1.00 68.19 124 SER A O 1
ATOM 986 N N . GLU A 1 125 ? 14.938 2.974 -0.215 1.00 73.88 125 GLU A N 1
ATOM 987 C CA . GLU A 1 125 ? 15.211 1.524 -0.240 1.00 73.88 125 GLU A CA 1
ATOM 988 C C . GLU A 1 125 ? 14.391 0.777 -1.309 1.00 73.88 125 GLU A C 1
ATOM 990 O O . GLU A 1 125 ? 14.123 -0.419 -1.202 1.00 73.88 125 GLU A O 1
ATOM 995 N N . LEU A 1 126 ? 13.952 1.481 -2.354 1.00 79.12 126 LEU A N 1
ATOM 996 C CA . LEU A 1 126 ? 13.145 0.862 -3.402 1.00 79.12 126 LEU A CA 1
ATOM 997 C C . LEU A 1 126 ? 13.979 -0.070 -4.292 1.00 79.12 126 LEU A C 1
ATOM 999 O O . LEU A 1 126 ? 15.138 0.238 -4.598 1.00 79.12 126 LEU A O 1
ATOM 1003 N N . PRO A 1 127 ? 13.382 -1.182 -4.759 1.00 77.19 127 PRO A N 1
ATOM 1004 C CA . PRO A 1 127 ? 14.085 -2.149 -5.581 1.00 77.19 127 PRO A CA 1
ATOM 1005 C C . PRO A 1 127 ? 14.526 -1.511 -6.899 1.00 77.19 127 PRO A C 1
ATOM 1007 O O . PRO A 1 127 ? 13.786 -0.761 -7.554 1.00 77.19 127 PRO A O 1
ATOM 1010 N N . LYS A 1 128 ? 15.764 -1.823 -7.276 1.00 78.94 128 LYS A N 1
ATOM 1011 C CA . LYS A 1 128 ? 16.356 -1.480 -8.570 1.00 78.94 128 LYS A CA 1
ATOM 1012 C C . LYS A 1 128 ? 16.163 -2.657 -9.522 1.00 78.94 128 LYS A C 1
ATOM 1014 O O . LYS A 1 128 ? 15.884 -3.769 -9.081 1.00 78.94 128 LYS A O 1
ATOM 1019 N N . LEU A 1 129 ? 16.303 -2.418 -10.826 1.00 68.69 129 LEU A N 1
ATOM 1020 C CA . LEU A 1 129 ? 16.315 -3.526 -11.776 1.00 68.69 129 LEU A CA 1
ATOM 1021 C C . LEU A 1 129 ? 17.578 -4.351 -11.524 1.00 68.69 129 LEU A C 1
ATOM 1023 O O . LEU A 1 129 ? 18.687 -3.850 -11.707 1.00 68.69 129 LEU A O 1
ATOM 1027 N N . ASP A 1 130 ? 17.395 -5.579 -11.060 1.00 63.34 130 ASP A N 1
ATOM 1028 C CA . ASP A 1 130 ? 18.464 -6.563 -10.997 1.00 63.34 130 ASP A CA 1
ATOM 1029 C C . ASP A 1 130 ? 18.679 -7.185 -12.388 1.00 63.34 130 ASP A C 1
ATOM 1031 O O . ASP A 1 130 ? 17.804 -7.120 -13.256 1.00 63.34 130 ASP A O 1
ATOM 1035 N N . GLN A 1 131 ? 19.839 -7.804 -12.612 1.00 58.06 131 GLN A N 1
ATOM 1036 C CA . GLN A 1 131 ? 20.167 -8.482 -13.875 1.00 58.06 131 GLN A CA 1
ATOM 1037 C C . GLN A 1 131 ? 19.187 -9.632 -14.193 1.00 58.06 131 GLN A C 1
ATOM 1039 O O . GLN A 1 131 ? 19.058 -10.045 -15.345 1.00 58.06 131 GLN A O 1
ATOM 1044 N N . SER A 1 132 ? 18.455 -10.124 -13.184 1.00 56.31 132 SER A N 1
ATOM 1045 C CA . SER A 1 132 ? 17.375 -11.102 -13.317 1.00 56.31 132 SER A CA 1
ATOM 1046 C C . SER A 1 132 ? 16.035 -10.425 -13.678 1.00 56.31 132 SER A C 1
ATOM 1048 O O . SER A 1 132 ? 15.205 -10.081 -12.836 1.00 56.31 132 SER A O 1
ATOM 1050 N N . PHE A 1 133 ? 15.817 -10.215 -14.978 1.00 62.28 133 PHE A N 1
ATOM 1051 C CA . PHE A 1 133 ? 14.641 -9.551 -15.557 1.00 62.28 133 PHE A CA 1
ATOM 1052 C C . PHE A 1 133 ? 13.309 -10.251 -15.223 1.00 62.28 133 PHE A C 1
ATOM 1054 O O . PHE A 1 133 ? 12.851 -11.132 -15.951 1.00 62.28 133 PHE A O 1
ATOM 1061 N N . SER A 1 134 ? 12.619 -9.820 -14.164 1.00 79.19 134 SER A N 1
ATOM 1062 C CA . SER A 1 134 ? 11.196 -10.134 -13.995 1.00 79.19 134 SER A CA 1
ATOM 1063 C C . SER A 1 134 ? 10.419 -8.942 -13.448 1.00 79.19 134 SER A C 1
ATOM 1065 O O . SER A 1 134 ? 10.606 -8.493 -12.314 1.00 79.19 134 SER A O 1
ATOM 1067 N N . LEU A 1 135 ? 9.496 -8.435 -14.266 1.00 86.88 135 LEU A N 1
ATOM 1068 C CA . LEU A 1 135 ? 8.622 -7.337 -13.872 1.00 86.88 135 LEU A CA 1
ATOM 1069 C C . LEU A 1 135 ? 7.771 -7.697 -12.649 1.00 86.88 135 LEU A C 1
ATOM 1071 O O . LEU A 1 135 ? 7.535 -6.857 -11.787 1.00 86.88 135 LEU A O 1
ATOM 1075 N N . GLN A 1 136 ? 7.334 -8.952 -12.560 1.00 86.69 136 GLN A N 1
ATOM 1076 C CA . GLN A 1 136 ? 6.511 -9.438 -11.458 1.00 86.69 136 GLN A CA 1
ATOM 1077 C C . GLN A 1 136 ? 7.250 -9.382 -10.115 1.00 86.69 136 GLN A C 1
ATOM 1079 O O . GLN A 1 136 ? 6.664 -8.964 -9.119 1.00 86.69 136 GLN A O 1
ATOM 1084 N N . ARG A 1 137 ? 8.538 -9.750 -10.079 1.00 87.44 137 ARG A N 1
ATOM 1085 C CA . ARG A 1 137 ? 9.348 -9.648 -8.859 1.00 87.44 137 ARG A CA 1
ATOM 1086 C C . ARG A 1 137 ? 9.556 -8.195 -8.461 1.00 87.44 137 ARG A C 1
ATOM 1088 O O . ARG A 1 137 ? 9.290 -7.856 -7.314 1.00 87.44 137 ARG A O 1
ATOM 1095 N N . LEU A 1 138 ? 9.942 -7.344 -9.417 1.00 88.25 138 LEU A N 1
ATOM 1096 C CA . LEU A 1 138 ? 10.106 -5.908 -9.181 1.00 88.25 138 LEU A CA 1
ATOM 1097 C C . LEU A 1 138 ? 8.824 -5.293 -8.606 1.00 88.25 138 LEU A C 1
ATOM 1099 O O . LEU A 1 138 ? 8.869 -4.557 -7.623 1.00 88.25 138 LEU A O 1
ATOM 1103 N N . LEU A 1 139 ? 7.676 -5.615 -9.201 1.00 88.62 139 LEU A N 1
ATOM 1104 C CA . LEU A 1 139 ? 6.371 -5.143 -8.759 1.00 88.62 139 LEU A CA 1
ATOM 1105 C C . LEU A 1 139 ? 6.045 -5.636 -7.343 1.00 88.62 139 LEU A C 1
ATOM 1107 O O . LEU A 1 139 ? 5.662 -4.829 -6.502 1.00 88.62 139 LEU A O 1
ATOM 1111 N N . ASN A 1 140 ? 6.234 -6.927 -7.061 1.00 88.44 140 ASN A N 1
ATOM 1112 C CA . ASN A 1 140 ? 5.972 -7.504 -5.743 1.00 88.44 140 ASN A CA 1
ATOM 1113 C C . ASN A 1 140 ? 6.859 -6.883 -4.661 1.00 88.44 140 ASN A C 1
ATOM 1115 O O . ASN A 1 140 ? 6.355 -6.475 -3.618 1.00 88.44 140 ASN A O 1
ATOM 1119 N N . GLU A 1 141 ? 8.163 -6.763 -4.909 1.00 88.19 141 GLU A N 1
ATOM 1120 C CA . GLU A 1 141 ? 9.102 -6.135 -3.974 1.00 88.19 141 GLU A CA 1
ATOM 1121 C C . GLU A 1 141 ? 8.747 -4.660 -3.741 1.00 88.19 141 GLU A C 1
ATOM 1123 O O . GLU A 1 141 ? 8.754 -4.193 -2.602 1.00 88.19 141 GLU A O 1
ATOM 1128 N N . THR A 1 142 ? 8.343 -3.946 -4.797 1.00 89.06 142 THR A N 1
ATOM 1129 C CA . THR A 1 142 ? 7.894 -2.550 -4.702 1.00 89.06 142 THR A CA 1
ATOM 1130 C C . THR A 1 142 ? 6.630 -2.436 -3.856 1.00 89.06 142 THR A C 1
ATOM 1132 O O . THR A 1 142 ? 6.596 -1.642 -2.920 1.00 89.06 142 THR A O 1
ATOM 1135 N N . ILE A 1 143 ? 5.599 -3.236 -4.141 1.00 88.06 143 ILE A N 1
ATOM 1136 C CA . ILE A 1 143 ? 4.330 -3.221 -3.399 1.00 88.06 143 ILE A CA 1
ATOM 1137 C C . ILE A 1 143 ? 4.569 -3.573 -1.930 1.00 88.06 143 ILE A C 1
ATOM 1139 O O . ILE A 1 143 ? 4.090 -2.861 -1.053 1.00 88.06 143 ILE A O 1
ATOM 1143 N N . LEU A 1 144 ? 5.354 -4.616 -1.643 1.00 86.75 144 LEU A N 1
ATOM 1144 C CA . LEU A 1 144 ? 5.683 -5.007 -0.272 1.00 86.75 144 LEU A CA 1
ATOM 1145 C C . LEU A 1 144 ? 6.421 -3.894 0.473 1.00 86.75 144 LEU A C 1
ATOM 1147 O O . LEU A 1 144 ? 6.087 -3.609 1.624 1.00 86.75 144 LEU A O 1
ATOM 1151 N N . PHE A 1 145 ? 7.380 -3.234 -0.178 1.00 87.06 145 PHE A N 1
ATOM 1152 C CA . PHE A 1 145 ? 8.063 -2.081 0.398 1.00 87.06 145 PHE A CA 1
ATOM 1153 C C . PHE A 1 145 ? 7.077 -0.950 0.725 1.00 87.06 145 PHE A C 1
ATOM 1155 O O . PHE A 1 145 ? 7.056 -0.452 1.850 1.00 87.06 145 PHE A O 1
ATOM 1162 N N . ARG A 1 146 ? 6.180 -0.604 -0.206 1.00 87.00 146 ARG A N 1
ATOM 1163 C CA . ARG A 1 146 ? 5.152 0.425 0.025 1.00 87.00 146 ARG A CA 1
ATOM 1164 C C . ARG A 1 146 ? 4.169 0.060 1.126 1.00 87.00 146 ARG A C 1
ATOM 1166 O O . ARG A 1 146 ? 3.783 0.933 1.900 1.00 87.00 146 ARG A O 1
ATOM 1173 N N . CYS A 1 147 ? 3.776 -1.207 1.225 1.00 86.81 147 CYS A N 1
ATOM 1174 C CA . CYS A 1 147 ? 2.948 -1.694 2.323 1.00 86.81 147 CYS A CA 1
ATOM 1175 C C . CYS A 1 147 ? 3.655 -1.494 3.669 1.00 86.81 147 CYS A C 1
ATOM 1177 O O . CYS A 1 147 ? 3.018 -1.031 4.610 1.00 86.81 147 CYS A O 1
ATOM 1179 N N . ARG A 1 148 ? 4.966 -1.768 3.760 1.00 85.62 148 ARG A N 1
ATOM 1180 C CA . ARG A 1 148 ? 5.757 -1.495 4.977 1.00 85.62 148 ARG A CA 1
ATOM 1181 C C . ARG A 1 148 ? 5.784 -0.010 5.315 1.00 85.62 148 ARG A C 1
ATOM 1183 O O . ARG A 1 148 ? 5.565 0.332 6.472 1.00 85.62 148 ARG A O 1
ATOM 1190 N N . GLU A 1 149 ? 6.014 0.861 4.331 1.00 86.12 149 GLU A N 1
ATOM 1191 C CA . GLU A 1 149 ? 6.011 2.315 4.544 1.00 86.12 149 GLU A CA 1
ATOM 1192 C C . GLU A 1 149 ? 4.653 2.811 5.059 1.00 86.12 149 GLU A C 1
ATOM 1194 O O . GLU A 1 149 ? 4.595 3.518 6.064 1.00 86.12 149 GLU A O 1
ATOM 1199 N N . ARG A 1 150 ? 3.552 2.401 4.416 1.00 85.94 150 ARG A N 1
ATOM 1200 C CA . ARG A 1 150 ? 2.181 2.745 4.833 1.00 85.94 150 ARG A CA 1
ATOM 1201 C C . ARG A 1 150 ? 1.863 2.226 6.233 1.00 85.94 150 ARG A C 1
ATOM 1203 O O . ARG A 1 150 ? 1.283 2.946 7.041 1.00 85.94 150 ARG A O 1
ATOM 1210 N N . LEU A 1 151 ? 2.281 1.002 6.541 1.00 85.25 151 LEU A N 1
ATOM 1211 C CA . LEU A 1 151 ? 2.083 0.417 7.861 1.00 85.25 151 LEU A CA 1
ATOM 1212 C C . LEU A 1 151 ? 2.885 1.170 8.931 1.00 85.25 151 LEU A C 1
ATOM 1214 O O . LEU A 1 151 ? 2.364 1.446 10.004 1.00 85.25 151 LEU A O 1
ATOM 1218 N N . LEU A 1 152 ? 4.122 1.569 8.634 1.00 86.06 152 LEU A N 1
ATOM 1219 C CA . LEU A 1 152 ? 4.950 2.371 9.536 1.00 86.06 152 LEU A CA 1
ATOM 1220 C C . LEU A 1 152 ? 4.344 3.763 9.773 1.00 86.06 152 LEU A C 1
ATOM 1222 O O . LEU A 1 152 ? 4.357 4.254 10.899 1.00 86.06 152 LEU A O 1
ATOM 1226 N N . GLN A 1 153 ? 3.762 4.382 8.743 1.00 86.06 153 GLN A N 1
ATOM 1227 C CA . GLN A 1 153 ? 3.007 5.630 8.890 1.00 86.06 153 GLN A CA 1
ATOM 1228 C C . GLN A 1 153 ? 1.804 5.447 9.822 1.00 86.06 153 GLN A C 1
ATOM 1230 O O . GLN A 1 153 ? 1.643 6.230 10.757 1.00 86.06 153 GLN A O 1
ATOM 1235 N N . ALA A 1 154 ? 1.007 4.394 9.618 1.00 84.69 154 ALA A N 1
ATOM 1236 C CA . ALA A 1 154 ? -0.121 4.074 10.489 1.00 84.69 154 ALA A CA 1
ATOM 1237 C C . ALA A 1 154 ? 0.333 3.811 11.934 1.00 84.69 154 ALA A C 1
ATOM 1239 O O . ALA A 1 154 ? -0.260 4.348 12.865 1.00 84.69 154 ALA A O 1
ATOM 1240 N N . GLN A 1 155 ? 1.428 3.068 12.130 1.00 84.88 155 GLN A N 1
ATOM 1241 C CA . GLN A 1 155 ? 2.020 2.844 13.449 1.00 84.88 155 GLN A CA 1
ATOM 1242 C C . GLN A 1 155 ? 2.383 4.163 14.135 1.00 84.88 155 GLN A C 1
ATOM 1244 O O . GLN A 1 155 ? 1.959 4.389 15.260 1.00 84.88 155 GLN A O 1
ATOM 1249 N N . ASN A 1 156 ? 3.111 5.051 13.454 1.00 84.81 156 ASN A N 1
ATOM 1250 C CA . ASN A 1 156 ? 3.515 6.339 14.022 1.00 84.81 156 ASN A CA 1
ATOM 1251 C C . ASN A 1 156 ? 2.309 7.212 14.397 1.00 84.81 156 ASN A C 1
ATOM 1253 O O . ASN A 1 156 ? 2.367 7.967 15.367 1.00 84.81 156 ASN A O 1
ATOM 1257 N N . LEU A 1 157 ? 1.219 7.146 13.626 1.00 84.25 157 LEU A N 1
ATOM 1258 C CA . LEU A 1 157 ? -0.023 7.849 13.953 1.00 84.25 157 LEU A CA 1
ATOM 1259 C C . LEU A 1 157 ? -0.677 7.266 15.206 1.00 84.25 157 LEU A C 1
ATOM 1261 O O . LEU A 1 157 ? -1.108 8.021 16.074 1.00 84.25 157 LEU A O 1
ATOM 1265 N N . LEU A 1 158 ? -0.703 5.940 15.319 1.00 82.56 158 LEU A N 1
ATOM 1266 C CA . LEU A 1 158 ? -1.293 5.248 16.459 1.00 82.56 158 LEU A CA 1
ATOM 1267 C C . LEU A 1 158 ? -0.473 5.426 17.732 1.00 82.56 158 LEU A C 1
ATOM 1269 O O . LEU A 1 158 ? -1.041 5.651 18.789 1.00 82.56 158 LEU A O 1
ATOM 1273 N N . GLU A 1 159 ? 0.854 5.400 17.648 1.00 83.06 159 GLU A N 1
ATOM 1274 C CA . GLU A 1 159 ? 1.733 5.682 18.790 1.00 83.06 159 GLU A CA 1
ATOM 1275 C C . GLU A 1 159 ? 1.541 7.109 19.318 1.00 83.06 159 GLU A C 1
ATOM 1277 O O . GLU A 1 159 ? 1.694 7.353 20.512 1.00 83.06 159 GLU A O 1
ATOM 1282 N N . ARG A 1 160 ? 1.153 8.056 18.453 1.00 82.31 160 ARG A N 1
ATOM 1283 C CA . ARG A 1 160 ? 0.787 9.421 18.866 1.00 82.31 160 ARG A CA 1
ATOM 1284 C C . ARG A 1 160 ? -0.611 9.512 19.477 1.00 82.31 160 ARG A C 1
ATOM 1286 O O . ARG A 1 160 ? -0.848 10.430 20.256 1.00 82.31 160 ARG A O 1
ATOM 1293 N N . SER A 1 161 ? -1.535 8.629 19.098 1.00 76.56 161 SER A N 1
ATOM 1294 C CA . SER A 1 161 ? -2.918 8.629 19.596 1.00 76.56 161 SER A CA 1
ATOM 1295 C C . SER A 1 161 ? -3.131 7.723 20.812 1.00 76.56 161 SER A C 1
ATOM 1297 O O . SER A 1 161 ? -4.119 7.868 21.522 1.00 76.56 161 SER A O 1
ATOM 1299 N N . GLN A 1 162 ? -2.253 6.752 21.047 1.00 71.62 162 GLN A N 1
ATOM 1300 C CA . GLN A 1 162 ? -2.379 5.800 22.145 1.00 71.62 162 GLN A CA 1
ATOM 1301 C C . GLN A 1 162 ? -1.719 6.338 23.430 1.00 71.62 162 GLN A C 1
ATOM 1303 O O . GLN A 1 162 ? -0.676 6.994 23.371 1.00 71.62 162 GLN A O 1
ATOM 1308 N N . PRO A 1 163 ? -2.284 6.048 24.617 1.00 64.75 163 PRO A N 1
ATOM 1309 C CA . PRO A 1 163 ? -1.612 6.291 25.885 1.00 64.75 163 PRO A CA 1
ATOM 1310 C C . PRO A 1 163 ? -0.370 5.393 26.018 1.00 64.75 163 PRO A C 1
ATOM 1312 O O . PRO A 1 163 ? -0.279 4.306 25.443 1.00 64.75 163 PRO A O 1
ATOM 1315 N N . LYS A 1 164 ? 0.602 5.854 26.810 1.00 54.38 164 LYS A N 1
ATOM 1316 C CA . LYS A 1 164 ? 2.000 5.391 26.787 1.00 54.38 164 LYS A CA 1
ATOM 1317 C C . LYS A 1 164 ? 2.315 3.931 27.204 1.00 54.38 164 LYS A C 1
ATOM 1319 O O . LYS A 1 164 ? 3.474 3.572 27.009 1.00 54.38 164 LYS A O 1
ATOM 1324 N N . PRO A 1 165 ? 1.405 3.055 27.693 1.00 52.75 165 PRO A N 1
ATOM 1325 C CA . PRO A 1 165 ? 1.743 1.631 27.813 1.00 52.75 165 PRO A CA 1
ATOM 1326 C C . PRO A 1 165 ? 1.428 0.786 26.561 1.00 52.75 165 PRO A C 1
ATOM 1328 O O . PRO A 1 165 ? 1.818 -0.380 26.514 1.00 52.75 165 PRO A O 1
ATOM 1331 N N . ALA A 1 166 ? 0.756 1.319 25.531 1.00 58.19 166 ALA A N 1
ATOM 1332 C CA . ALA A 1 166 ? 0.385 0.534 24.348 1.00 58.19 166 ALA A CA 1
ATOM 1333 C C . ALA A 1 166 ? 1.596 0.243 23.439 1.00 58.19 166 ALA A C 1
ATOM 1335 O O . ALA A 1 166 ? 1.963 1.045 22.579 1.00 58.19 166 ALA A O 1
ATOM 1336 N N . LYS A 1 167 ? 2.220 -0.930 23.596 1.00 61.47 167 LYS A N 1
ATOM 1337 C CA . LYS A 1 167 ? 3.286 -1.385 22.694 1.00 61.47 167 LYS A CA 1
ATOM 1338 C C . LYS A 1 167 ? 2.675 -1.991 21.431 1.00 61.47 167 LYS A C 1
ATOM 1340 O O . LYS A 1 167 ? 2.166 -3.108 21.458 1.00 61.47 167 LYS A O 1
ATOM 1345 N N . ILE A 1 168 ? 2.747 -1.264 20.319 1.00 65.50 168 ILE A N 1
ATOM 1346 C CA . ILE A 1 168 ? 2.320 -1.780 19.015 1.00 65.50 168 ILE A CA 1
ATOM 1347 C C . ILE A 1 168 ? 3.346 -2.808 18.540 1.00 65.50 168 ILE A C 1
ATOM 1349 O O . ILE A 1 168 ? 4.533 -2.506 18.398 1.00 65.50 168 ILE A O 1
ATOM 1353 N N . THR A 1 169 ? 2.897 -4.036 18.293 1.00 68.62 169 THR A N 1
ATOM 1354 C CA . THR A 1 169 ? 3.758 -5.109 17.792 1.00 68.62 169 THR A CA 1
ATOM 1355 C C . THR A 1 169 ? 3.543 -5.292 16.296 1.00 68.62 169 THR A C 1
ATOM 1357 O O . THR A 1 169 ? 2.418 -5.347 15.798 1.00 68.62 169 THR A O 1
ATOM 1360 N N . ARG A 1 170 ? 4.649 -5.371 15.550 1.00 68.56 170 ARG A N 1
ATOM 1361 C CA . ARG A 1 170 ? 4.637 -5.778 14.142 1.00 68.56 170 ARG A CA 1
ATOM 1362 C C . ARG A 1 170 ? 4.608 -7.297 14.105 1.00 68.56 170 ARG A C 1
ATOM 1364 O O . ARG A 1 170 ? 5.528 -7.931 14.616 1.00 68.56 170 ARG A O 1
ATOM 1371 N N . SER A 1 171 ? 3.571 -7.862 13.504 1.00 60.84 171 SER A N 1
ATOM 1372 C CA . SER A 1 171 ? 3.432 -9.300 13.313 1.00 60.84 171 SER A CA 1
ATOM 1373 C C . SER A 1 171 ? 3.458 -9.638 11.824 1.00 60.84 171 SER A C 1
ATOM 1375 O O . SER A 1 171 ? 2.829 -8.966 11.002 1.00 60.84 171 SER A O 1
ATOM 1377 N N . GLY A 1 172 ? 4.198 -10.695 11.486 1.00 55.38 172 GLY A N 1
ATOM 1378 C CA . GLY A 1 172 ? 4.214 -11.302 10.157 1.00 55.38 172 GLY A CA 1
ATOM 1379 C C . GLY A 1 172 ? 5.359 -10.853 9.243 1.00 55.38 172 GLY A C 1
ATOM 1380 O O . GLY A 1 172 ? 5.573 -9.669 8.994 1.00 55.38 172 GLY A O 1
ATOM 1381 N N . HIS A 1 173 ? 6.064 -11.838 8.673 1.00 47.84 173 HIS A N 1
ATOM 1382 C CA . HIS A 1 173 ? 7.047 -11.631 7.600 1.00 47.84 173 HIS A CA 1
ATOM 1383 C C . HIS A 1 173 ? 6.397 -11.552 6.204 1.00 47.84 173 HIS A C 1
ATOM 1385 O O . HIS A 1 173 ? 6.912 -10.844 5.339 1.00 47.84 173 HIS A O 1
ATOM 1391 N N . CYS A 1 174 ? 5.270 -12.251 5.990 1.00 43.44 174 CYS A N 1
ATOM 1392 C CA . CYS A 1 174 ? 4.554 -12.317 4.703 1.00 43.44 174 CYS A CA 1
ATOM 1393 C C . CYS A 1 174 ? 3.269 -11.471 4.658 1.00 43.44 174 CYS A C 1
ATOM 1395 O O . CYS A 1 174 ? 3.004 -10.834 3.644 1.00 43.44 174 CYS A O 1
ATOM 1397 N N . LEU A 1 175 ? 2.490 -11.432 5.746 1.00 59.12 175 LEU A N 1
ATOM 1398 C CA . LEU A 1 175 ? 1.302 -10.585 5.877 1.00 59.12 175 LEU A CA 1
ATOM 1399 C C . LEU A 1 175 ? 1.606 -9.508 6.919 1.00 59.12 175 LEU A C 1
ATOM 1401 O O . LEU A 1 175 ? 1.444 -9.724 8.117 1.00 59.12 175 LEU A O 1
ATOM 1405 N N . LEU A 1 176 ? 2.154 -8.386 6.461 1.00 67.62 176 LEU A N 1
ATOM 1406 C CA . LEU A 1 176 ? 2.567 -7.294 7.338 1.00 67.62 176 LEU A CA 1
ATOM 1407 C C . LEU A 1 176 ? 1.346 -6.751 8.082 1.00 67.62 176 LEU A C 1
ATOM 1409 O O . LEU A 1 176 ? 0.441 -6.183 7.466 1.00 67.62 176 LEU A O 1
ATOM 1413 N N . SER A 1 177 ? 1.333 -6.927 9.399 1.00 79.44 177 SER A N 1
ATOM 1414 C CA . SER A 1 177 ? 0.246 -6.469 10.255 1.00 79.44 177 SER A CA 1
ATOM 1415 C C . SER A 1 177 ? 0.778 -5.811 11.525 1.00 79.44 177 SER A C 1
ATOM 1417 O O . SER A 1 177 ? 1.856 -6.145 12.021 1.00 79.44 177 SER A O 1
ATOM 1419 N N . LEU A 1 178 ? 0.036 -4.839 12.044 1.00 77.00 178 LEU A N 1
ATOM 1420 C CA . LEU A 1 178 ? 0.239 -4.279 13.373 1.00 77.00 178 LEU A CA 1
ATOM 1421 C C . LEU A 1 178 ? -0.848 -4.819 14.277 1.00 77.00 178 LEU A C 1
ATOM 1423 O O . LEU A 1 178 ? -2.019 -4.819 13.909 1.00 77.00 178 LEU A O 1
ATOM 1427 N N . THR A 1 179 ? -0.454 -5.238 15.466 1.00 79.88 179 THR A N 1
ATOM 1428 C CA . THR A 1 179 ? -1.386 -5.574 16.534 1.00 79.88 179 THR A CA 1
ATOM 1429 C C . THR A 1 179 ? -1.304 -4.473 17.578 1.00 79.88 179 THR A C 1
ATOM 1431 O O . THR A 1 179 ? -0.235 -4.189 18.122 1.00 79.88 179 THR A O 1
ATOM 1434 N N . CYS A 1 180 ? -2.430 -3.810 17.814 1.00 76.56 180 CYS A N 1
ATOM 1435 C CA . CYS A 1 180 ? -2.571 -2.756 18.802 1.00 76.56 180 CYS A CA 1
ATOM 1436 C C . CYS A 1 180 ? -3.527 -3.245 19.900 1.00 76.56 180 CYS A C 1
ATOM 1438 O O . CYS A 1 180 ? -4.718 -3.417 19.628 1.00 76.56 180 CYS A O 1
ATOM 1440 N N . PRO A 1 181 ? -3.034 -3.513 21.121 1.00 77.06 181 PRO A N 1
ATOM 1441 C CA . PRO A 1 181 ? -3.904 -3.902 22.221 1.00 77.06 181 PRO A CA 1
ATOM 1442 C C . PRO A 1 181 ? -4.796 -2.713 22.588 1.00 77.06 181 PRO A C 1
ATOM 1444 O O . PRO A 1 181 ? -4.303 -1.617 22.859 1.00 77.06 181 PRO A O 1
ATOM 1447 N N . LEU A 1 182 ? -6.114 -2.912 22.553 1.00 73.25 182 LEU A N 1
ATOM 1448 C CA . LEU A 1 182 ? -7.070 -1.866 22.920 1.00 73.25 182 LEU A CA 1
ATOM 1449 C C . LEU A 1 182 ? -7.278 -1.818 24.438 1.00 73.25 182 LEU A C 1
ATOM 1451 O O . LEU A 1 182 ? -7.373 -0.729 25.003 1.00 73.25 182 LEU A O 1
ATOM 1455 N N . ILE A 1 183 ? -7.260 -2.973 25.105 1.00 71.12 183 ILE A N 1
ATOM 1456 C CA . ILE A 1 183 ? -7.233 -3.056 26.565 1.00 71.12 183 ILE A CA 1
ATOM 1457 C C . ILE A 1 183 ? -5.772 -3.016 27.028 1.00 71.12 183 ILE A C 1
ATOM 1459 O O . ILE A 1 183 ? -4.950 -3.812 26.583 1.00 71.12 183 ILE A O 1
ATOM 1463 N N . LEU A 1 184 ? -5.449 -2.089 27.931 1.00 64.75 184 LEU A N 1
ATOM 1464 C CA . LEU A 1 184 ? -4.084 -1.851 28.426 1.00 64.75 184 LEU A CA 1
ATOM 1465 C C . LEU A 1 184 ? -3.690 -2.754 29.611 1.00 64.75 184 LEU A C 1
ATOM 1467 O O . LEU A 1 184 ? -2.665 -2.518 30.245 1.00 64.75 184 LEU A O 1
ATOM 1471 N N . THR A 1 185 ? -4.508 -3.753 29.944 1.00 61.03 185 THR A N 1
ATOM 1472 C CA . THR A 1 185 ? -4.224 -4.732 31.002 1.00 61.03 185 THR A CA 1
ATOM 1473 C C . THR A 1 185 ? -3.396 -5.897 30.468 1.00 61.03 185 THR A C 1
ATOM 1475 O O . THR A 1 185 ? -3.516 -6.254 29.298 1.00 61.03 185 THR A O 1
ATOM 1478 N N . GLU A 1 186 ? -2.619 -6.540 31.340 1.00 58.03 186 GLU A N 1
ATOM 1479 C CA . GLU A 1 186 ? -1.706 -7.647 31.002 1.00 58.03 186 GLU A CA 1
ATOM 1480 C C . GLU A 1 186 ? -2.399 -8.868 30.355 1.00 58.03 186 GLU A C 1
ATOM 1482 O O . GLU A 1 186 ? -1.758 -9.632 29.640 1.00 58.03 186 GLU A O 1
ATOM 1487 N N . GLU A 1 187 ? -3.719 -9.013 30.514 1.00 60.91 187 GLU A N 1
ATOM 1488 C CA . GLU A 1 187 ? -4.536 -10.097 29.945 1.00 60.91 187 GLU A CA 1
ATOM 1489 C C . GLU A 1 187 ? -5.214 -9.736 28.605 1.00 60.91 187 GLU A C 1
ATOM 1491 O O . GLU A 1 187 ? -6.376 -10.075 28.374 1.00 60.91 187 GLU A O 1
ATOM 1496 N N . CYS A 1 188 ? -4.551 -8.991 27.717 1.00 60.59 188 CYS A N 1
ATOM 1497 C CA . CYS A 1 188 ? -5.143 -8.684 26.412 1.00 60.59 188 CYS A CA 1
ATOM 1498 C C . CYS A 1 188 ? -5.093 -9.915 25.490 1.00 60.59 188 CYS A C 1
ATOM 1500 O O . CYS A 1 188 ? -4.021 -10.365 25.079 1.00 60.59 188 CYS A O 1
ATOM 1502 N N . ILE A 1 189 ? -6.265 -10.453 25.145 1.00 69.44 189 ILE A N 1
ATOM 1503 C CA . ILE A 1 189 ? -6.395 -11.566 24.198 1.00 69.44 189 ILE A CA 1
ATOM 1504 C C . ILE A 1 189 ? -6.194 -11.026 22.775 1.00 69.44 189 ILE A C 1
ATOM 1506 O O . ILE A 1 189 ? -6.673 -9.945 22.435 1.00 69.44 189 ILE A O 1
ATOM 1510 N N . THR A 1 190 ? -5.545 -11.792 21.894 1.00 66.44 190 THR A N 1
ATOM 1511 C CA . THR A 1 190 ? -5.333 -11.406 20.483 1.00 66.44 190 THR A CA 1
ATOM 1512 C C . THR A 1 190 ? -6.633 -11.065 19.743 1.00 66.44 190 THR A C 1
ATOM 1514 O O . THR A 1 190 ? -6.637 -10.171 18.903 1.00 66.44 190 THR A O 1
ATOM 1517 N N . ALA A 1 191 ? -7.748 -11.710 20.099 1.00 69.75 191 ALA A N 1
ATOM 1518 C CA . ALA A 1 191 ? -9.080 -11.448 19.544 1.00 69.75 191 ALA A CA 1
ATOM 1519 C C . ALA A 1 191 ? -9.677 -10.079 19.945 1.00 69.75 191 ALA A C 1
ATOM 1521 O O . ALA A 1 191 ? -10.648 -9.613 19.340 1.00 69.75 191 ALA A O 1
ATOM 1522 N N . GLU A 1 192 ? -9.132 -9.444 20.984 1.00 76.88 192 GLU A N 1
ATOM 1523 C CA . GLU A 1 192 ? -9.514 -8.116 21.488 1.00 76.88 192 GLU A CA 1
ATOM 1524 C C . GLU A 1 192 ? -8.524 -7.028 21.042 1.00 76.88 192 GLU A C 1
ATOM 1526 O O . GLU A 1 192 ? -8.706 -5.843 21.326 1.00 76.88 192 GLU A O 1
ATOM 1531 N N . ALA A 1 193 ? -7.473 -7.410 20.317 1.00 81.38 193 ALA A N 1
ATOM 1532 C CA . ALA A 1 193 ? -6.542 -6.464 19.742 1.00 81.38 193 ALA A CA 1
ATOM 1533 C C . ALA A 1 193 ? -7.062 -5.926 18.402 1.00 81.38 193 ALA A C 1
ATOM 1535 O O . ALA A 1 193 ? -7.697 -6.623 17.607 1.00 81.38 193 ALA A O 1
ATOM 1536 N N . LEU A 1 194 ? -6.746 -4.663 18.137 1.00 84.50 194 LEU A N 1
ATOM 1537 C CA . LEU A 1 194 ? -6.922 -4.051 16.833 1.00 84.50 194 LEU A CA 1
ATOM 1538 C C . LEU A 1 194 ? -5.805 -4.531 15.908 1.00 84.50 194 LEU A C 1
ATOM 1540 O O . LEU A 1 194 ? -4.637 -4.179 16.083 1.00 84.50 194 LEU A O 1
ATOM 1544 N N . ILE A 1 195 ? -6.178 -5.318 14.908 1.00 86.75 195 ILE A N 1
ATOM 1545 C CA . ILE A 1 195 ? -5.291 -5.780 13.849 1.00 86.75 195 ILE A CA 1
ATOM 1546 C C . ILE A 1 195 ? -5.379 -4.790 12.694 1.00 86.75 195 ILE A C 1
ATOM 1548 O O . ILE A 1 195 ? -6.460 -4.494 12.187 1.00 86.75 195 ILE A O 1
ATOM 1552 N N . ILE A 1 196 ? -4.231 -4.290 12.259 1.00 87.62 196 ILE A N 1
ATOM 1553 C CA . ILE A 1 196 ? -4.115 -3.335 11.163 1.00 87.62 196 ILE A CA 1
ATOM 1554 C C . ILE A 1 196 ? -3.242 -3.952 10.091 1.00 87.62 196 ILE A C 1
ATOM 1556 O O . ILE A 1 196 ? -2.142 -4.417 10.368 1.00 87.62 196 ILE A O 1
ATOM 1560 N N . SER A 1 197 ? -3.724 -3.961 8.861 1.00 88.25 197 SER A N 1
ATOM 1561 C CA . SER A 1 197 ? -3.031 -4.533 7.708 1.00 88.25 197 SER A CA 1
ATOM 1562 C C . SER A 1 197 ? -3.131 -3.581 6.524 1.00 88.25 197 SER A C 1
ATOM 1564 O O . SER A 1 197 ? -3.938 -2.656 6.540 1.00 88.25 197 SER A O 1
ATOM 1566 N N . VAL A 1 198 ? -2.301 -3.772 5.501 1.00 87.25 198 VAL A N 1
ATOM 1567 C CA . VAL A 1 198 ? -2.386 -2.987 4.262 1.00 87.25 198 VAL A CA 1
ATOM 1568 C C . VAL A 1 198 ? -2.818 -3.901 3.129 1.00 87.25 198 VAL A C 1
ATOM 1570 O O . VAL A 1 198 ? -2.210 -4.945 2.898 1.00 87.25 198 VAL A O 1
ATOM 1573 N N . ASN A 1 199 ? -3.845 -3.490 2.394 1.00 87.56 199 ASN A N 1
ATOM 1574 C CA . ASN A 1 199 ? -4.267 -4.153 1.176 1.00 87.56 199 ASN A CA 1
ATOM 1575 C C . ASN A 1 199 ? -3.188 -3.988 0.096 1.00 87.56 199 ASN A C 1
ATOM 1577 O O . ASN A 1 199 ? -2.885 -2.876 -0.335 1.00 87.56 199 ASN A O 1
ATOM 1581 N N . THR A 1 200 ? -2.622 -5.095 -0.376 1.00 84.62 200 THR A N 1
ATOM 1582 C CA . THR A 1 200 ? -1.557 -5.097 -1.389 1.00 84.62 200 THR A CA 1
ATOM 1583 C C . THR A 1 200 ? -2.023 -4.628 -2.769 1.00 84.62 200 THR A C 1
ATOM 1585 O O . THR A 1 200 ? -1.197 -4.177 -3.560 1.00 84.62 200 THR A O 1
ATOM 1588 N N . PHE A 1 201 ? -3.324 -4.684 -3.066 1.00 84.12 201 PHE A N 1
ATOM 1589 C CA . PHE A 1 201 ? -3.892 -4.296 -4.360 1.00 84.12 201 PHE A CA 1
ATOM 1590 C C . PHE A 1 201 ? -4.206 -2.803 -4.459 1.00 84.12 201 PHE A C 1
ATOM 1592 O O . PHE A 1 201 ? -4.001 -2.209 -5.514 1.00 84.12 201 PHE A O 1
ATOM 1599 N N . PHE A 1 202 ? -4.680 -2.190 -3.373 1.00 83.00 202 PHE A N 1
ATOM 1600 C CA . PHE A 1 202 ? -5.097 -0.779 -3.364 1.00 83.00 202 PHE A CA 1
ATOM 1601 C C . PHE A 1 202 ? -4.216 0.121 -2.492 1.00 83.00 202 PHE A C 1
ATOM 1603 O O . PHE A 1 202 ? -4.357 1.338 -2.536 1.00 83.00 202 PHE A O 1
ATOM 1610 N N . GLY A 1 203 ? -3.326 -0.452 -1.681 1.00 83.06 203 GLY A N 1
ATOM 1611 C CA . GLY A 1 203 ? -2.500 0.301 -0.738 1.00 83.06 203 GLY A CA 1
ATOM 1612 C C . GLY A 1 203 ? -3.274 0.902 0.437 1.00 83.06 203 GLY A C 1
ATOM 1613 O O . GLY A 1 203 ? -2.721 1.726 1.165 1.00 83.06 203 GLY A O 1
ATOM 1614 N N . THR A 1 204 ? -4.540 0.5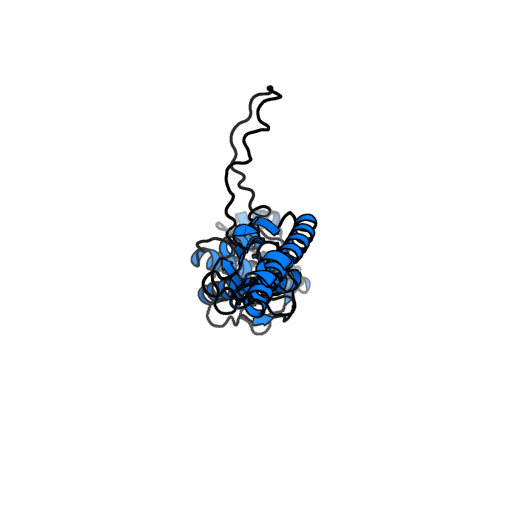14 0.624 1.00 86.94 204 THR A N 1
ATOM 1615 C CA . THR A 1 204 ? -5.392 0.988 1.719 1.00 86.94 204 THR A CA 1
ATOM 1616 C C . THR A 1 204 ? -5.061 0.262 3.015 1.00 86.94 204 THR A C 1
ATOM 1618 O O . THR A 1 204 ? -4.830 -0.945 3.022 1.00 86.94 204 THR A O 1
ATOM 1621 N N . VAL A 1 205 ? -5.052 0.996 4.119 1.00 86.69 205 VAL A N 1
ATOM 1622 C CA . VAL A 1 205 ? -4.962 0.457 5.473 1.00 86.69 205 VAL A CA 1
ATOM 1623 C C . VAL A 1 205 ? -6.332 -0.079 5.879 1.00 86.69 205 VAL A C 1
ATOM 1625 O O . VAL A 1 205 ? -7.338 0.612 5.732 1.00 86.69 205 VAL A O 1
ATOM 1628 N N . ASN A 1 206 ? -6.354 -1.299 6.394 1.00 88.38 206 ASN A N 1
ATOM 1629 C CA . ASN A 1 206 ? -7.535 -2.012 6.848 1.00 88.38 206 ASN A CA 1
ATOM 1630 C C . ASN A 1 206 ? -7.399 -2.334 8.337 1.00 88.38 206 ASN A C 1
ATOM 1632 O O . ASN A 1 206 ? -6.330 -2.752 8.788 1.00 88.38 206 ASN A O 1
ATOM 1636 N N . CYS A 1 207 ? -8.487 -2.178 9.079 1.00 87.88 207 CYS A N 1
ATOM 1637 C CA . CYS A 1 207 ? -8.573 -2.369 10.516 1.00 87.88 207 CYS A CA 1
ATOM 1638 C C . CYS A 1 207 ? -9.586 -3.466 10.833 1.00 87.88 207 CYS A C 1
ATOM 1640 O O . CYS A 1 207 ? -10.677 -3.518 10.273 1.00 87.88 207 CYS A O 1
ATOM 1642 N N . ARG A 1 208 ? -9.244 -4.348 11.768 1.00 86.75 208 ARG A N 1
ATOM 1643 C CA . ARG A 1 208 ? -10.131 -5.424 12.204 1.00 86.75 208 ARG A CA 1
ATOM 1644 C C . ARG A 1 208 ? -9.968 -5.679 13.692 1.00 86.75 208 ARG A C 1
ATOM 1646 O O . ARG A 1 208 ? -8.852 -5.743 14.192 1.00 86.75 208 ARG A O 1
ATOM 1653 N N . VAL A 1 209 ? -11.090 -5.892 14.367 1.00 85.19 209 VAL A N 1
ATOM 1654 C CA . VAL A 1 209 ? -11.144 -6.458 15.717 1.00 85.19 209 VAL A CA 1
ATOM 1655 C C . VAL A 1 209 ? -11.997 -7.716 15.626 1.00 85.19 209 VAL A C 1
ATOM 1657 O O . VAL A 1 209 ? -13.133 -7.654 15.157 1.00 85.19 209 VAL A O 1
ATOM 1660 N N . GLU A 1 210 ? -11.459 -8.869 16.020 1.00 81.38 210 GLU A N 1
ATOM 1661 C CA . GLU A 1 210 ? -12.160 -10.148 15.838 1.00 81.38 210 GLU A CA 1
ATOM 1662 C C . GLU A 1 210 ? -13.423 -10.239 16.696 1.00 81.38 210 GLU A C 1
ATOM 1664 O O . GLU A 1 210 ? -14.460 -10.681 16.208 1.00 81.38 210 GLU A O 1
ATOM 1669 N N . THR A 1 211 ? -13.357 -9.746 17.934 1.00 77.75 211 THR A N 1
ATOM 1670 C CA . THR A 1 211 ? -14.483 -9.765 18.878 1.00 77.75 211 THR A CA 1
ATOM 1671 C C . THR A 1 211 ? -15.653 -8.865 18.461 1.00 77.75 211 THR A C 1
ATOM 1673 O O . THR A 1 211 ? -16.800 -9.229 18.692 1.00 77.75 211 THR A O 1
ATOM 1676 N N . LEU A 1 212 ? -15.395 -7.714 17.829 1.00 76.69 212 LEU A N 1
ATOM 1677 C CA . LEU A 1 212 ? -16.431 -6.711 17.531 1.00 76.69 212 LEU A CA 1
ATOM 1678 C C . LEU A 1 212 ? -17.106 -6.878 16.162 1.00 76.69 212 LEU A C 1
ATOM 1680 O O . LEU A 1 212 ? -18.153 -6.271 15.921 1.00 76.69 212 LEU A O 1
ATOM 1684 N N . GLY A 1 213 ? -16.533 -7.681 15.261 1.00 78.31 213 GLY A N 1
ATOM 1685 C CA . GLY A 1 213 ? -17.053 -7.856 13.904 1.00 78.31 213 GLY A CA 1
ATOM 1686 C C . GLY A 1 213 ? -16.984 -6.573 13.061 1.00 78.31 213 GLY A C 1
ATOM 1687 O O . GLY A 1 213 ? -16.015 -5.821 13.133 1.00 78.31 213 GLY A O 1
ATOM 1688 N N . ARG A 1 214 ? -17.997 -6.338 12.210 1.00 79.12 214 ARG A N 1
ATOM 1689 C CA . ARG A 1 214 ? -18.108 -5.117 11.387 1.00 79.12 214 ARG A CA 1
ATOM 1690 C C . ARG A 1 214 ? -18.858 -4.035 12.161 1.00 79.12 214 ARG A C 1
ATOM 1692 O O . ARG A 1 214 ? -20.029 -4.219 12.485 1.00 79.12 214 ARG A O 1
ATOM 1699 N N . ARG A 1 215 ? -18.192 -2.911 12.418 1.00 81.75 215 ARG A N 1
ATOM 1700 C CA . ARG A 1 215 ? -18.737 -1.744 13.122 1.00 81.75 215 ARG A CA 1
ATOM 1701 C C . ARG A 1 215 ? -18.408 -0.464 12.361 1.00 81.75 215 ARG A C 1
ATOM 1703 O O . ARG A 1 215 ? -17.380 -0.400 11.683 1.00 81.75 215 ARG A O 1
ATOM 1710 N N . ASP A 1 216 ? -19.261 0.545 12.490 1.00 85.00 216 ASP A N 1
ATOM 1711 C CA . ASP A 1 216 ? -19.087 1.824 11.796 1.00 85.00 216 ASP A CA 1
ATOM 1712 C C . ASP A 1 216 ? -17.862 2.586 12.307 1.00 85.00 216 ASP A C 1
ATOM 1714 O O . ASP A 1 216 ? -17.174 3.239 11.526 1.00 85.00 216 ASP A O 1
ATOM 1718 N N . GLU A 1 217 ? -17.512 2.418 13.583 1.00 86.50 217 GLU A N 1
ATOM 1719 C CA . GLU A 1 217 ? -16.312 2.987 14.193 1.00 86.50 217 GLU A CA 1
ATOM 1720 C C . GLU A 1 217 ? -15.023 2.440 13.568 1.00 86.50 217 GLU A C 1
ATOM 1722 O O . GLU A 1 217 ? -14.061 3.184 13.388 1.00 86.50 217 GLU A O 1
ATOM 1727 N N . ILE A 1 218 ? -15.009 1.155 13.189 1.00 86.69 218 ILE A N 1
ATOM 1728 C CA . ILE A 1 218 ? -13.868 0.534 12.500 1.00 86.69 218 ILE A CA 1
ATOM 1729 C C . ILE A 1 218 ? -13.759 1.098 11.080 1.00 86.69 218 ILE A C 1
ATOM 1731 O O . ILE A 1 218 ? -12.669 1.475 10.658 1.00 86.69 218 ILE A O 1
ATOM 1735 N N . ASN A 1 219 ? -14.883 1.223 10.369 1.00 88.38 219 ASN A N 1
ATOM 1736 C CA . ASN A 1 219 ? -14.909 1.804 9.024 1.00 88.38 219 ASN A CA 1
ATOM 1737 C C . ASN A 1 219 ? -14.458 3.273 9.035 1.00 88.38 219 ASN A C 1
ATOM 1739 O O . ASN A 1 219 ? -13.746 3.717 8.136 1.00 88.38 219 ASN A O 1
ATOM 1743 N N . GLU A 1 220 ? -14.867 4.044 10.042 1.00 88.12 220 GLU A N 1
ATOM 1744 C CA . GLU A 1 220 ? -14.442 5.434 10.184 1.00 88.12 220 GLU A CA 1
ATOM 1745 C C . GLU A 1 220 ? -12.957 5.527 10.550 1.00 88.12 220 GLU A C 1
ATOM 1747 O O . GLU A 1 220 ? -12.243 6.356 9.990 1.00 88.12 220 GLU A O 1
ATOM 1752 N N . LEU A 1 221 ? -12.450 4.623 11.394 1.00 87.75 221 LEU A N 1
ATOM 1753 C CA . LEU A 1 221 ? -11.021 4.533 11.686 1.00 87.75 221 LEU A CA 1
ATOM 1754 C C . LEU A 1 221 ? -10.204 4.227 10.421 1.00 87.75 221 LEU A C 1
ATOM 1756 O O . LEU A 1 221 ? -9.199 4.894 10.173 1.00 87.75 221 LEU A O 1
ATOM 1760 N N . GLU A 1 222 ? -10.650 3.285 9.584 1.00 88.69 222 GLU A N 1
ATOM 1761 C CA . GLU A 1 222 ? -10.017 2.999 8.290 1.00 88.69 222 GLU A CA 1
ATOM 1762 C C . GLU A 1 222 ? -9.990 4.238 7.386 1.00 88.69 222 GLU A C 1
ATOM 1764 O O . GLU A 1 222 ? -8.959 4.543 6.782 1.00 88.69 222 GLU A O 1
ATOM 1769 N N . LYS A 1 223 ? -11.092 4.996 7.305 1.00 88.06 223 LYS A N 1
ATOM 1770 C CA . LYS A 1 223 ? -11.131 6.241 6.521 1.00 88.06 223 LYS A CA 1
ATOM 1771 C C . LYS A 1 223 ? -10.150 7.278 7.055 1.00 88.06 223 LYS A C 1
ATOM 1773 O O . LYS A 1 223 ? -9.428 7.879 6.264 1.00 88.06 223 LYS A O 1
ATOM 1778 N N . GLN A 1 224 ? -10.093 7.473 8.374 1.00 86.38 224 GLN A N 1
ATOM 1779 C CA . GLN A 1 224 ? -9.183 8.438 8.992 1.00 86.38 224 GLN A CA 1
ATOM 1780 C C . GLN A 1 224 ? -7.714 8.048 8.792 1.00 86.38 224 GLN A C 1
ATOM 1782 O O . GLN A 1 224 ? -6.893 8.923 8.533 1.00 86.38 224 GLN A O 1
ATOM 1787 N N . LEU A 1 225 ? -7.374 6.756 8.848 1.00 85.38 225 LEU A N 1
ATOM 1788 C CA . LEU A 1 225 ? -6.009 6.272 8.598 1.00 85.38 225 LEU A CA 1
ATOM 1789 C C . LEU A 1 225 ? -5.592 6.371 7.123 1.00 85.38 225 LEU A C 1
ATOM 1791 O O . LEU A 1 225 ? -4.407 6.531 6.836 1.00 85.38 225 LEU A O 1
ATOM 1795 N N . ASN A 1 226 ? -6.545 6.284 6.192 1.00 86.69 226 ASN A N 1
ATOM 1796 C CA . ASN A 1 226 ? -6.293 6.421 4.755 1.00 86.69 226 ASN A CA 1
ATOM 1797 C C . ASN A 1 226 ? -6.375 7.869 4.243 1.00 86.69 226 ASN A C 1
ATOM 1799 O O . ASN A 1 226 ? -5.958 8.136 3.114 1.00 86.69 226 ASN A O 1
ATOM 1803 N N . ALA A 1 227 ? -6.907 8.799 5.039 1.00 84.62 227 ALA A N 1
ATOM 1804 C CA . ALA A 1 227 ? -7.028 10.202 4.666 1.00 84.62 227 ALA A CA 1
ATOM 1805 C C . ALA A 1 227 ? -5.652 10.867 4.485 1.00 84.62 227 ALA A C 1
ATOM 1807 O O . ALA A 1 227 ? -4.703 10.593 5.218 1.00 84.62 227 ALA A O 1
ATOM 1808 N N . ALA A 1 228 ? -5.557 11.810 3.540 1.00 74.50 228 ALA A N 1
ATOM 1809 C CA . ALA A 1 228 ? -4.330 12.579 3.302 1.00 74.50 228 ALA A CA 1
ATOM 1810 C C . ALA A 1 228 ? -3.903 13.424 4.521 1.00 74.50 228 ALA A C 1
ATOM 1812 O O . ALA A 1 228 ? -2.716 13.675 4.721 1.00 74.50 228 ALA A O 1
ATOM 1813 N N . SER A 1 229 ? -4.869 13.843 5.344 1.00 78.88 229 SER A N 1
ATOM 1814 C CA . SER A 1 229 ? -4.656 14.586 6.588 1.00 78.88 229 SER A CA 1
ATOM 1815 C C . SER A 1 229 ? -5.425 13.919 7.742 1.00 78.88 229 SER A C 1
ATOM 1817 O O . SER A 1 229 ? -6.578 14.283 7.994 1.00 78.88 229 SER A O 1
ATOM 1819 N N . PRO A 1 230 ? -4.829 12.933 8.436 1.00 82.38 230 PRO A N 1
ATOM 1820 C CA . PRO A 1 230 ? -5.481 12.237 9.540 1.00 82.38 230 PRO A CA 1
ATOM 1821 C C . PRO A 1 230 ? -5.629 13.157 10.758 1.00 82.38 230 PRO A C 1
ATOM 1823 O O . PRO A 1 230 ? -4.661 13.773 11.214 1.00 82.38 230 PRO A O 1
ATOM 1826 N N . SER A 1 231 ? -6.833 13.229 11.329 1.00 86.06 231 SER A N 1
ATOM 1827 C CA . SER A 1 231 ? -7.054 13.953 12.582 1.00 86.06 231 SER A CA 1
ATOM 1828 C C . SER A 1 231 ? -6.776 13.045 13.774 1.00 86.06 231 SER A C 1
ATOM 1830 O O . SER A 1 231 ? -7.567 12.156 14.090 1.00 86.06 231 SER A O 1
ATOM 1832 N N . ILE A 1 232 ? -5.673 13.307 14.482 1.00 84.38 232 ILE A N 1
ATOM 1833 C CA . ILE A 1 232 ? -5.284 12.534 15.673 1.00 84.38 232 ILE A CA 1
ATOM 1834 C C . ILE A 1 232 ? -6.410 12.545 16.715 1.00 84.38 232 ILE A C 1
ATOM 1836 O O . ILE A 1 232 ? -6.702 11.510 17.296 1.00 84.38 232 ILE A O 1
ATOM 1840 N N . LYS A 1 233 ? -7.104 13.676 16.904 1.00 85.88 233 LYS A N 1
ATOM 1841 C CA . LYS A 1 233 ? -8.211 13.789 17.872 1.00 85.88 233 LYS A CA 1
ATOM 1842 C C . LYS A 1 233 ? -9.366 12.837 17.557 1.00 85.88 233 LYS A C 1
ATOM 1844 O O . LYS A 1 233 ? -9.907 12.214 18.460 1.00 85.88 233 LYS A O 1
ATOM 1849 N N . ILE A 1 234 ? -9.732 12.718 16.279 1.00 87.19 234 ILE A N 1
ATOM 1850 C CA . ILE A 1 234 ? -10.806 11.811 15.852 1.00 87.19 234 ILE A CA 1
ATOM 1851 C C . ILE A 1 234 ? -10.361 10.363 16.052 1.00 87.19 234 ILE A C 1
ATOM 1853 O O . ILE A 1 234 ? -11.127 9.563 16.575 1.00 87.19 234 ILE A O 1
ATOM 1857 N N . ILE A 1 235 ? -9.111 10.043 15.704 1.00 86.12 235 ILE A N 1
ATOM 1858 C CA . ILE A 1 235 ? -8.539 8.707 15.912 1.00 86.12 235 ILE A CA 1
ATOM 1859 C C . ILE A 1 235 ? -8.551 8.336 17.400 1.00 86.12 235 ILE A C 1
ATOM 1861 O O . ILE A 1 235 ? -8.974 7.236 17.731 1.00 86.12 235 ILE A O 1
ATOM 1865 N N . VAL A 1 236 ? -8.151 9.246 18.295 1.00 86.00 236 VAL A N 1
ATOM 1866 C CA . VAL A 1 236 ? -8.211 9.033 19.752 1.00 86.00 236 VAL A CA 1
ATOM 1867 C C . VAL A 1 236 ? -9.643 8.722 20.191 1.00 86.00 236 VAL A C 1
ATOM 1869 O O . VAL A 1 236 ? -9.872 7.660 20.759 1.00 86.00 236 VAL A O 1
ATOM 1872 N N . ASN A 1 237 ? -10.614 9.565 19.824 1.00 87.25 237 ASN A N 1
ATOM 1873 C CA . ASN A 1 237 ? -12.019 9.357 20.190 1.00 87.25 237 ASN A CA 1
ATOM 1874 C C . ASN A 1 237 ? -12.578 8.024 19.660 1.00 87.25 237 ASN A C 1
ATOM 1876 O O . ASN A 1 237 ? -13.350 7.356 20.344 1.00 87.25 237 ASN A O 1
ATOM 1880 N N . LEU A 1 238 ? -12.198 7.624 18.441 1.00 86.25 238 LEU A N 1
ATOM 1881 C CA . LEU A 1 238 ? -12.591 6.337 17.860 1.00 86.25 238 LEU A CA 1
ATOM 1882 C C . LEU A 1 238 ? -11.947 5.164 18.602 1.00 86.25 238 LEU A C 1
ATOM 1884 O O . LEU A 1 238 ? -12.606 4.154 18.832 1.00 86.25 238 LEU A O 1
ATOM 1888 N N 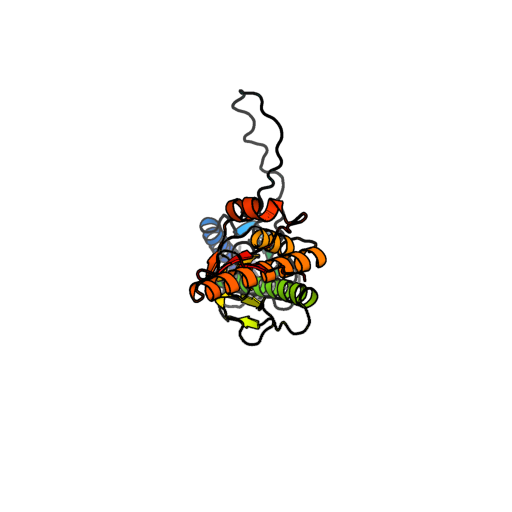. LEU A 1 239 ? -10.681 5.286 18.998 1.00 85.69 239 LEU A N 1
ATOM 1889 C CA . LEU A 1 239 ? -9.999 4.265 19.790 1.00 85.69 239 LEU A CA 1
ATOM 1890 C C . LEU A 1 239 ? -10.628 4.134 21.179 1.00 85.69 239 LEU A C 1
ATOM 1892 O O . LEU A 1 239 ? -10.896 3.013 21.597 1.00 85.69 239 LEU A O 1
ATOM 1896 N N . ASP A 1 240 ? -10.923 5.243 21.859 1.00 83.62 240 ASP A N 1
ATOM 1897 C CA . ASP A 1 240 ? -11.628 5.245 23.149 1.00 83.62 240 ASP A CA 1
ATOM 1898 C C . ASP A 1 240 ? -13.005 4.591 23.023 1.00 83.62 240 ASP A C 1
ATOM 1900 O O . ASP A 1 240 ? -13.371 3.723 23.818 1.00 83.62 240 ASP A O 1
ATOM 1904 N N . ARG A 1 241 ? -13.733 4.913 21.949 1.00 85.69 241 ARG A N 1
ATOM 1905 C CA . ARG A 1 241 ? -15.013 4.277 21.639 1.00 85.69 241 ARG A CA 1
ATOM 1906 C C . ARG A 1 241 ? -14.875 2.768 21.443 1.00 85.69 241 ARG A C 1
ATOM 1908 O O . ARG A 1 241 ? -15.667 2.008 21.993 1.00 85.69 241 ARG A O 1
ATOM 1915 N N . LEU A 1 242 ? -13.872 2.324 20.686 1.00 85.25 242 LEU A N 1
ATOM 1916 C CA . LEU A 1 242 ? -13.605 0.900 20.478 1.00 85.25 242 LEU A CA 1
ATOM 1917 C C . LEU A 1 242 ? -13.237 0.196 21.789 1.00 85.25 242 LEU A C 1
ATOM 1919 O O . LEU A 1 242 ? -13.680 -0.929 21.999 1.00 85.25 242 LEU A O 1
ATOM 1923 N N . ARG A 1 243 ? -12.492 0.848 22.692 1.00 84.44 243 ARG A N 1
ATOM 1924 C CA . ARG A 1 243 ? -12.186 0.295 24.022 1.00 84.44 243 ARG A CA 1
ATOM 1925 C C . ARG A 1 243 ? -13.453 0.032 24.826 1.00 84.44 243 ARG A C 1
ATOM 1927 O O . ARG A 1 243 ? -13.611 -1.082 25.316 1.00 84.44 243 ARG A O 1
ATOM 1934 N N . ILE A 1 244 ? -14.364 1.006 24.891 1.00 80.56 244 ILE A N 1
ATOM 1935 C CA . ILE A 1 244 ? -15.662 0.854 25.571 1.00 80.56 244 ILE A CA 1
ATOM 1936 C C . ILE A 1 244 ? -16.429 -0.331 24.979 1.00 80.56 244 ILE A C 1
ATOM 1938 O O . ILE A 1 244 ? -16.901 -1.200 25.702 1.00 80.56 244 ILE A O 1
ATOM 1942 N N . LEU A 1 245 ? -16.503 -0.426 23.650 1.00 82.06 245 LEU A N 1
ATOM 1943 C CA . LEU A 1 245 ? -17.235 -1.514 22.999 1.00 82.06 245 LEU A CA 1
ATOM 1944 C C . LEU A 1 245 ? -16.651 -2.900 23.321 1.00 82.06 245 LEU A C 1
ATOM 1946 O O . LEU A 1 245 ? -17.409 -3.849 23.521 1.00 82.06 245 LEU A O 1
ATOM 1950 N N . ILE A 1 246 ? -15.324 -3.033 23.400 1.00 82.44 246 ILE A N 1
ATOM 1951 C CA . ILE A 1 246 ? -14.687 -4.299 23.796 1.00 82.44 246 ILE A CA 1
ATOM 1952 C C . ILE A 1 246 ? -14.952 -4.604 25.269 1.00 82.44 246 ILE A C 1
ATOM 1954 O O . ILE A 1 246 ? -15.267 -5.748 25.594 1.00 82.44 246 ILE A O 1
ATOM 1958 N N . LEU A 1 247 ? -14.861 -3.609 26.155 1.00 79.50 247 LEU A N 1
ATOM 1959 C CA . LEU A 1 247 ? -15.182 -3.783 27.573 1.00 79.50 247 LEU A CA 1
ATOM 1960 C C . LEU A 1 247 ? -16.633 -4.238 27.754 1.00 79.50 247 LEU A C 1
ATOM 1962 O O . LEU A 1 247 ? -16.885 -5.196 28.484 1.00 79.50 247 LEU A O 1
ATOM 1966 N N . MET A 1 248 ? -17.570 -3.652 27.007 1.00 75.25 248 MET A N 1
ATOM 1967 C CA . MET A 1 248 ? -18.966 -4.084 26.993 1.00 75.25 248 MET A CA 1
ATOM 1968 C C . MET A 1 248 ? -19.126 -5.542 26.538 1.00 75.25 248 MET A C 1
ATOM 1970 O O . MET A 1 248 ? -19.880 -6.287 27.162 1.00 75.25 248 MET A O 1
ATOM 1974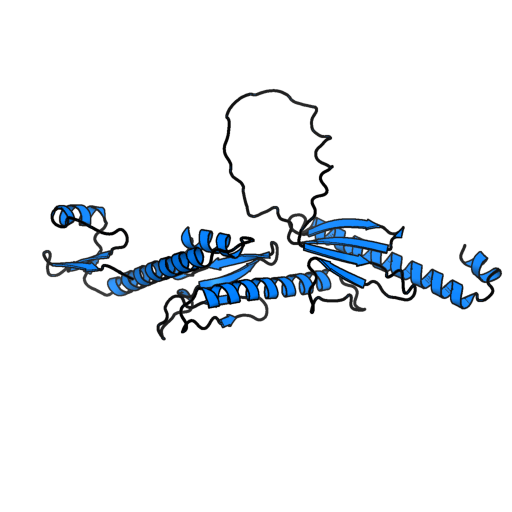 N N . GLU A 1 249 ? -18.429 -5.979 25.487 1.00 77.25 249 GLU A N 1
ATOM 1975 C CA . GLU A 1 249 ? -18.440 -7.385 25.046 1.00 77.25 249 GLU A CA 1
ATOM 1976 C C . GLU A 1 249 ? -17.820 -8.323 26.098 1.00 77.25 249 GLU A C 1
ATOM 1978 O O . GLU A 1 249 ? -18.367 -9.393 26.38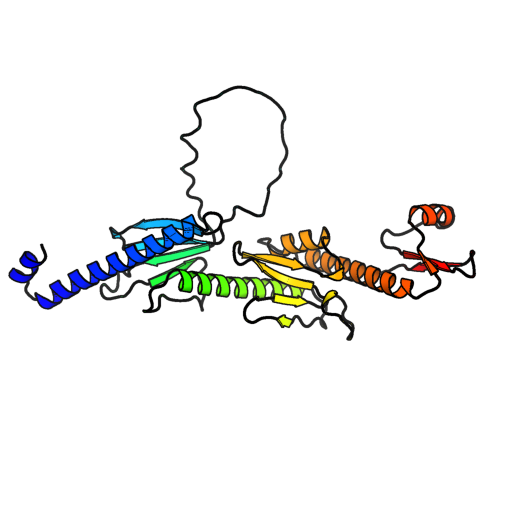1 1.00 77.25 249 GLU A O 1
ATOM 1983 N N . ARG A 1 250 ? -16.719 -7.917 26.744 1.00 76.81 250 ARG A N 1
ATOM 1984 C CA . ARG A 1 250 ? -16.077 -8.690 27.821 1.00 76.81 250 ARG A CA 1
ATOM 1985 C C . ARG A 1 250 ? -17.004 -8.837 29.027 1.00 76.81 250 ARG A C 1
ATOM 1987 O O . ARG A 1 250 ? -17.154 -9.944 29.545 1.00 76.81 250 ARG A O 1
ATOM 1994 N N . LEU A 1 251 ? -17.676 -7.757 29.429 1.00 71.69 251 LEU A N 1
ATOM 1995 C CA . LEU A 1 251 ? -18.697 -7.773 30.477 1.00 71.69 251 LEU A CA 1
ATOM 1996 C C . LEU A 1 251 ? -19.857 -8.696 30.103 1.00 71.69 251 LEU A C 1
ATOM 1998 O O . LEU A 1 251 ? -20.264 -9.521 30.915 1.00 71.69 251 LEU A O 1
ATOM 2002 N N . GLN A 1 252 ? -20.360 -8.618 28.870 1.00 72.50 252 GLN A N 1
ATOM 2003 C CA . GLN A 1 252 ? -21.435 -9.503 28.419 1.00 72.50 252 GLN A CA 1
ATOM 2004 C C . GLN A 1 252 ? -21.039 -10.977 28.516 1.00 72.50 252 GLN A C 1
ATOM 2006 O O . GLN A 1 252 ? -21.812 -11.773 29.044 1.00 72.50 252 GLN A O 1
ATOM 2011 N N . ARG A 1 253 ? -19.826 -11.337 28.082 1.00 74.75 253 ARG A N 1
ATOM 2012 C CA . ARG A 1 253 ? -19.319 -12.713 28.191 1.00 74.75 253 ARG A CA 1
ATOM 2013 C C . ARG A 1 253 ? -19.149 -13.161 29.642 1.00 74.75 253 ARG A C 1
ATOM 2015 O O . ARG A 1 253 ? -19.516 -14.287 29.963 1.00 74.75 253 ARG A O 1
ATOM 2022 N N . ALA A 1 254 ? -18.642 -12.294 30.518 1.00 73.69 254 ALA A N 1
ATOM 2023 C CA . ALA A 1 254 ? -18.491 -12.603 31.941 1.00 73.69 254 ALA A CA 1
ATOM 2024 C C . ALA A 1 254 ? -19.848 -12.825 32.637 1.00 73.69 254 ALA A C 1
ATOM 2026 O O . ALA A 1 254 ? -19.968 -13.672 33.520 1.00 73.69 254 ALA A O 1
ATOM 2027 N N . ILE A 1 255 ? -20.886 -12.102 32.210 1.00 68.81 255 ILE A N 1
ATOM 2028 C CA . ILE A 1 255 ? -22.217 -12.139 32.831 1.00 68.81 255 ILE A CA 1
ATOM 2029 C C . ILE A 1 255 ? -23.020 -13.377 32.449 1.00 68.81 255 ILE A C 1
ATOM 2031 O O . ILE A 1 255 ? -23.858 -13.798 33.237 1.00 68.81 255 ILE A O 1
ATOM 2035 N N . VAL A 1 256 ? -22.711 -14.044 31.334 1.00 65.69 256 VAL A N 1
ATOM 2036 C CA . VAL A 1 256 ? -23.292 -15.367 31.030 1.00 65.69 256 VAL A CA 1
ATOM 2037 C C . VAL A 1 256 ? -22.998 -16.386 32.146 1.00 65.69 256 VAL A C 1
ATOM 2039 O O . VAL A 1 256 ? -23.781 -17.307 32.356 1.00 65.69 256 VAL A O 1
ATOM 2042 N N . GLY A 1 257 ? -21.905 -16.209 32.900 1.00 62.91 257 GLY A N 1
ATOM 2043 C CA . GLY A 1 257 ? -21.588 -17.031 34.074 1.00 62.91 257 GLY A CA 1
ATOM 2044 C C . GLY A 1 257 ? -22.275 -16.601 35.379 1.00 62.91 257 GLY A C 1
ATOM 2045 O O . GLY A 1 257 ? -22.212 -17.334 36.365 1.00 62.91 257 GLY A O 1
ATOM 2046 N N . LEU A 1 258 ? -22.920 -15.432 35.415 1.00 65.56 258 LEU A N 1
ATOM 2047 C CA . LEU A 1 258 ? -23.587 -14.866 36.591 1.00 65.56 258 LEU A CA 1
ATOM 2048 C C . LEU A 1 258 ? -25.104 -15.126 36.527 1.00 65.56 258 LEU A C 1
ATOM 2050 O O . LEU A 1 258 ? -25.711 -15.093 35.462 1.00 65.56 258 LEU A O 1
ATOM 2054 N N . GLN A 1 259 ? -25.750 -15.351 37.679 1.00 61.16 259 GLN A N 1
ATOM 2055 C CA . GLN A 1 259 ? -27.215 -15.509 37.785 1.00 61.16 259 GLN A CA 1
ATOM 2056 C C . GLN A 1 259 ? -27.934 -14.154 37.673 1.00 61.16 259 GLN A C 1
ATOM 2058 O O . GLN A 1 259 ? -28.574 -13.686 38.618 1.00 61.16 259 GLN A O 1
ATOM 2063 N N . VAL A 1 260 ? -27.774 -13.482 36.536 1.00 62.53 260 VAL A N 1
ATOM 2064 C CA . VAL A 1 260 ? -28.212 -12.103 36.334 1.00 62.53 260 VAL A CA 1
ATOM 2065 C C . VAL A 1 260 ? -28.822 -11.961 34.941 1.00 62.53 260 VAL A C 1
ATOM 2067 O O . VAL A 1 260 ? -28.207 -12.323 33.941 1.00 62.53 260 VAL A O 1
ATOM 2070 N N . ASN A 1 261 ? -30.036 -11.417 34.867 1.00 58.47 261 ASN A N 1
ATOM 2071 C CA . ASN A 1 261 ? -30.734 -11.176 33.610 1.00 58.47 261 ASN A CA 1
ATOM 2072 C C . ASN A 1 261 ? -30.328 -9.813 33.038 1.00 58.47 261 ASN A C 1
ATOM 2074 O O . ASN A 1 261 ? -30.439 -8.784 33.711 1.00 58.47 261 ASN A O 1
ATOM 2078 N N . LYS A 1 262 ? -29.881 -9.787 31.777 1.00 58.09 262 LYS A N 1
ATOM 2079 C CA . LYS A 1 262 ? -29.678 -8.537 31.034 1.00 58.09 262 LYS A CA 1
ATOM 2080 C C . LYS A 1 262 ? -31.040 -7.980 30.628 1.00 58.09 262 LYS A C 1
ATOM 2082 O O . LYS A 1 262 ? -31.787 -8.642 29.910 1.00 58.09 262 LYS A O 1
ATOM 2087 N N . LEU A 1 263 ? -31.341 -6.759 31.054 1.00 59.56 263 LEU A N 1
ATOM 2088 C CA . LEU A 1 263 ? -32.552 -6.060 30.640 1.00 59.56 263 LEU A CA 1
ATOM 2089 C C . LEU A 1 263 ? -32.297 -5.347 29.310 1.00 59.56 263 LEU A C 1
ATOM 2091 O O . LEU A 1 263 ? -31.304 -4.634 29.152 1.00 59.56 263 LEU A O 1
ATOM 2095 N N . ASN A 1 264 ? -33.203 -5.529 28.349 1.00 56.94 264 ASN A N 1
ATOM 2096 C CA . ASN A 1 264 ? -33.197 -4.742 27.115 1.00 56.94 264 ASN A CA 1
ATOM 2097 C C . ASN A 1 264 ? -33.564 -3.283 27.418 1.00 56.94 264 ASN A C 1
ATOM 2099 O O . ASN A 1 264 ? -34.314 -3.022 28.361 1.00 56.94 264 ASN A O 1
ATOM 2103 N N . ASP A 1 265 ? -33.125 -2.339 26.578 1.00 57.09 265 ASP A N 1
ATOM 2104 C CA . ASP A 1 265 ? -33.402 -0.906 26.768 1.00 57.09 265 ASP A CA 1
ATOM 2105 C C . ASP A 1 265 ? -34.897 -0.604 26.972 1.00 57.09 265 ASP A C 1
ATOM 2107 O O . ASP A 1 265 ? -35.243 0.241 27.790 1.00 57.09 265 ASP A O 1
ATOM 2111 N N . ASN A 1 266 ? -35.794 -1.359 26.330 1.00 55.94 266 ASN A N 1
ATOM 2112 C CA . ASN A 1 266 ? -37.249 -1.225 26.485 1.00 55.94 266 ASN A CA 1
ATOM 2113 C C . ASN A 1 266 ? -37.769 -1.656 27.873 1.00 55.94 266 ASN A C 1
ATOM 2115 O O . ASN A 1 266 ? -38.712 -1.065 28.400 1.00 55.94 266 ASN A O 1
ATOM 2119 N N . GLN A 1 267 ? -37.151 -2.667 28.489 1.00 56.25 267 GLN A N 1
ATOM 2120 C CA . GLN A 1 267 ? -37.488 -3.118 29.846 1.00 56.25 267 GLN A CA 1
ATOM 2121 C C . GLN A 1 267 ? -36.856 -2.193 30.895 1.00 56.25 267 GLN A C 1
ATOM 2123 O O . GLN A 1 267 ? -37.493 -1.838 31.884 1.00 56.25 267 GLN A O 1
ATOM 2128 N N . ALA A 1 268 ? -35.644 -1.709 30.618 1.00 52.19 268 ALA A N 1
ATOM 2129 C CA . ALA A 1 268 ? -34.987 -0.671 31.396 1.00 52.19 268 ALA A CA 1
ATOM 2130 C C . ALA A 1 268 ? -35.755 0.659 31.387 1.00 52.19 268 ALA A C 1
ATOM 2132 O O . ALA A 1 268 ? -35.840 1.293 32.427 1.00 52.19 268 ALA A O 1
ATOM 2133 N N . LEU A 1 269 ? -36.353 1.066 30.260 1.00 51.19 269 LEU A N 1
ATOM 2134 C CA . LEU A 1 269 ? -37.164 2.288 30.134 1.00 51.19 269 LEU A CA 1
ATOM 2135 C C . LEU A 1 269 ? -38.395 2.286 31.060 1.00 51.19 269 LEU A C 1
ATOM 2137 O O . LEU A 1 269 ? -38.772 3.322 31.601 1.00 51.19 269 LEU A O 1
ATOM 2141 N N . SER A 1 270 ? -38.981 1.113 31.307 1.00 53.50 270 SER A N 1
ATOM 2142 C CA . SER A 1 270 ? -40.120 0.960 32.225 1.00 53.50 270 SER A CA 1
ATOM 2143 C C . SER A 1 270 ? -39.715 1.178 33.693 1.00 53.50 270 SER A C 1
ATOM 2145 O O . SER A 1 270 ? -40.484 1.733 34.477 1.00 53.50 270 SER A O 1
ATOM 2147 N N . LEU A 1 271 ? -38.480 0.800 34.046 1.00 53.50 271 LEU A N 1
ATOM 2148 C CA . LEU A 1 271 ? -37.855 1.010 35.361 1.00 53.50 271 LEU A CA 1
ATOM 2149 C C . LEU A 1 271 ? -37.239 2.418 35.498 1.00 53.50 271 LEU A C 1
ATOM 2151 O O . LEU A 1 271 ? -37.237 3.013 36.576 1.00 53.50 271 LEU A O 1
ATOM 2155 N N . ALA A 1 272 ? -36.774 2.974 34.380 1.00 49.94 272 ALA A N 1
ATOM 2156 C CA . ALA A 1 272 ? -36.159 4.287 34.215 1.00 49.94 272 ALA A CA 1
ATOM 2157 C C . ALA A 1 272 ? -37.110 5.466 34.405 1.00 49.94 272 ALA A C 1
ATOM 2159 O O . ALA A 1 272 ? -36.638 6.582 34.583 1.00 49.94 272 ALA A O 1
ATOM 2160 N N . ASN A 1 273 ? -38.428 5.252 34.422 1.00 51.94 273 ASN A N 1
ATOM 2161 C CA . ASN A 1 273 ? -39.391 6.307 34.757 1.00 51.94 273 ASN A CA 1
ATOM 2162 C C . ASN A 1 273 ? -39.126 6.940 36.146 1.00 51.94 273 ASN A C 1
ATOM 2164 O O . ASN A 1 273 ? -39.673 7.994 36.454 1.00 51.94 273 ASN A O 1
ATOM 2168 N N . LYS A 1 274 ? -38.268 6.319 36.976 1.00 53.47 274 LYS A N 1
ATOM 2169 C CA . LYS A 1 274 ? -37.762 6.847 38.255 1.00 53.47 274 LYS A CA 1
ATOM 2170 C C . LYS A 1 274 ? -36.339 7.444 38.199 1.00 53.47 274 LYS A C 1
ATOM 2172 O O . LYS A 1 274 ? -35.898 8.008 39.194 1.00 53.47 274 LYS A O 1
ATOM 2177 N N . LEU A 1 275 ? -35.611 7.321 37.086 1.00 50.97 275 LEU A N 1
ATOM 2178 C CA . LEU A 1 275 ? -34.222 7.771 36.904 1.00 50.97 275 LEU A CA 1
ATOM 2179 C C . LEU A 1 275 ? -34.155 8.810 35.775 1.00 50.97 275 LEU A C 1
ATOM 2181 O O . LEU A 1 275 ? -34.215 8.486 34.593 1.00 50.97 275 LEU A O 1
ATOM 2185 N N . THR A 1 276 ? -34.026 10.079 36.151 1.00 50.22 276 THR A N 1
ATOM 2186 C CA . THR A 1 276 ? -34.250 11.257 35.295 1.00 50.22 276 THR A CA 1
ATOM 2187 C C . THR A 1 276 ? -33.239 11.445 34.155 1.00 50.22 276 THR A C 1
ATOM 2189 O O . THR A 1 276 ? -33.508 12.208 33.232 1.00 50.22 276 THR A O 1
ATOM 2192 N N . THR A 1 277 ? -32.090 10.761 34.167 1.00 49.31 277 THR A N 1
ATOM 2193 C CA . THR A 1 277 ? -31.080 10.846 33.097 1.00 49.31 277 THR A CA 1
ATOM 2194 C C . THR A 1 277 ? -30.338 9.526 32.941 1.00 49.31 277 THR A C 1
ATOM 2196 O O . THR A 1 277 ? -29.663 9.074 33.863 1.00 49.31 277 THR A O 1
ATOM 2199 N N . LEU A 1 278 ? -30.430 8.919 31.761 1.00 55.38 278 LEU A N 1
ATOM 2200 C CA . LEU A 1 278 ? -29.882 7.596 31.484 1.00 55.38 278 LEU A CA 1
ATOM 2201 C C . LEU A 1 278 ? -28.977 7.673 30.233 1.00 55.38 278 LEU A C 1
ATOM 2203 O O . LEU A 1 278 ? -29.483 7.929 29.137 1.00 55.38 278 LEU A O 1
ATOM 2207 N N . PRO A 1 279 ? -27.645 7.508 30.376 1.00 56.81 279 PRO A N 1
ATOM 2208 C CA . PRO A 1 279 ? -26.667 7.689 29.303 1.00 56.81 279 PRO A CA 1
ATOM 2209 C C . PRO A 1 279 ? -26.719 6.570 28.254 1.00 56.81 279 PRO A C 1
ATOM 2211 O O . PRO A 1 279 ? -27.304 5.509 28.483 1.00 56.81 279 PRO A O 1
ATOM 2214 N N . LYS A 1 280 ? -26.142 6.852 27.076 1.00 55.88 280 LYS A N 1
ATOM 2215 C CA . LYS A 1 280 ? -26.259 6.026 25.859 1.00 55.88 280 LYS A CA 1
ATOM 2216 C C . LYS A 1 280 ? -25.532 4.681 25.949 1.00 55.88 280 LYS A C 1
ATOM 2218 O O . LYS A 1 280 ? -26.027 3.714 25.385 1.00 55.88 280 LYS A O 1
ATOM 2223 N N . ASP A 1 281 ? -24.417 4.609 26.670 1.00 54.97 281 ASP A N 1
ATOM 2224 C CA . ASP A 1 281 ? -23.652 3.373 26.852 1.00 54.97 281 ASP A CA 1
ATOM 2225 C C . ASP A 1 281 ? -23.884 2.842 28.255 1.00 54.97 281 ASP A C 1
ATOM 2227 O O . ASP A 1 281 ? -23.283 3.296 29.228 1.00 54.97 281 ASP A O 1
ATOM 2231 N N . ARG A 1 282 ? -24.825 1.912 28.373 1.00 61.06 282 ARG A N 1
ATOM 2232 C CA . ARG A 1 282 ? -25.151 1.294 29.651 1.00 61.06 282 ARG A CA 1
ATOM 2233 C C . ARG A 1 282 ? -25.477 -0.166 29.462 1.00 61.06 282 ARG A C 1
ATOM 2235 O O . ARG A 1 282 ? -26.032 -0.580 28.447 1.00 61.06 282 ARG A O 1
ATOM 2242 N N . SER A 1 283 ? -25.170 -0.933 30.492 1.00 53.72 283 SER A N 1
ATOM 2243 C CA . SER A 1 283 ? -25.703 -2.275 30.643 1.00 53.72 283 SER A CA 1
ATOM 2244 C C . SER A 1 283 ? -26.451 -2.328 31.968 1.00 53.72 283 SER A C 1
ATOM 2246 O O . SER A 1 283 ? -25.895 -1.972 33.008 1.00 53.72 283 SER A O 1
ATOM 2248 N N . ILE A 1 284 ? -27.734 -2.693 31.904 1.00 59.75 284 ILE A N 1
ATOM 2249 C CA . ILE A 1 284 ? -28.614 -2.802 33.068 1.00 59.75 284 ILE A CA 1
ATOM 2250 C C . ILE A 1 284 ? -28.867 -4.278 33.333 1.00 59.75 284 ILE A C 1
ATOM 2252 O O . ILE A 1 284 ? -29.244 -5.042 32.439 1.00 59.75 284 ILE A O 1
ATOM 2256 N N . PHE A 1 285 ? -28.654 -4.657 34.581 1.00 63.88 285 PHE A N 1
ATOM 2257 C CA . PHE A 1 285 ? -28.649 -6.033 35.030 1.00 63.88 285 PHE A CA 1
ATOM 2258 C C . PHE A 1 285 ? -29.609 -6.208 36.208 1.00 63.88 285 PHE A C 1
ATOM 2260 O O . PHE A 1 285 ? -29.580 -5.406 37.139 1.00 63.88 285 PHE A O 1
ATOM 2267 N N . GLN A 1 286 ? -30.447 -7.245 36.171 1.00 60.12 286 GLN A N 1
ATOM 2268 C CA . GLN A 1 286 ? -31.361 -7.625 37.256 1.00 60.12 286 GLN A CA 1
ATOM 2269 C C . GLN A 1 286 ? -30.906 -8.940 37.885 1.00 60.12 286 GLN A C 1
ATOM 2271 O O . GLN A 1 286 ? -30.669 -9.922 37.178 1.00 60.12 286 GLN A O 1
ATOM 2276 N N . PHE A 1 287 ? -30.799 -8.979 39.211 1.00 59.75 287 PHE A N 1
ATOM 2277 C CA . PHE A 1 287 ? -30.431 -10.199 39.927 1.00 59.75 287 PHE A CA 1
ATOM 2278 C C . PHE A 1 287 ? -31.590 -11.202 39.924 1.00 59.75 287 PHE A C 1
ATOM 2280 O O . PHE A 1 287 ? -32.710 -10.855 40.278 1.00 59.75 287 PHE A O 1
ATOM 2287 N N . ILE A 1 288 ? -31.320 -12.467 39.576 1.00 57.72 288 ILE A N 1
ATOM 2288 C CA . ILE A 1 288 ? -32.357 -13.519 39.490 1.00 57.72 288 ILE A CA 1
ATOM 2289 C C . ILE A 1 288 ? -32.979 -13.837 40.863 1.00 57.72 288 ILE A C 1
ATOM 2291 O O . ILE A 1 288 ? -34.095 -14.341 40.938 1.00 57.72 288 ILE A O 1
ATOM 2295 N N . ARG A 1 289 ? -32.263 -13.563 41.960 1.00 54.50 289 ARG A N 1
ATOM 2296 C CA . ARG A 1 289 ? -32.726 -13.859 43.327 1.00 54.50 289 ARG A CA 1
ATOM 2297 C C . ARG A 1 289 ? -33.448 -12.696 44.005 1.00 54.50 289 ARG A C 1
ATOM 2299 O O . ARG A 1 289 ? -34.146 -12.934 44.983 1.00 54.50 289 ARG A O 1
ATOM 2306 N N . GLU A 1 290 ? -33.288 -11.470 43.509 1.00 57.41 290 GLU A N 1
ATOM 2307 C CA . GLU A 1 290 ? -33.872 -10.276 44.121 1.00 57.41 290 GLU A CA 1
ATOM 2308 C C . GLU A 1 290 ? -34.355 -9.295 43.040 1.00 57.41 290 GLU A C 1
ATOM 2310 O O . GLU A 1 290 ? -33.594 -8.481 42.519 1.00 57.41 290 GLU A O 1
ATOM 2315 N N . ASP A 1 291 ? -35.655 -9.337 42.734 1.00 57.25 291 ASP A N 1
ATOM 2316 C CA . ASP A 1 291 ? -36.293 -8.553 41.657 1.00 57.25 291 ASP A CA 1
ATOM 2317 C C . ASP A 1 291 ? -36.289 -7.026 41.864 1.00 57.25 291 ASP A C 1
ATOM 2319 O O . ASP A 1 291 ? -36.714 -6.258 40.995 1.00 57.25 291 ASP A O 1
ATOM 2323 N N . GLN A 1 292 ? -35.831 -6.567 43.029 1.00 54.38 292 GLN A N 1
ATOM 2324 C CA . GLN A 1 292 ? -35.815 -5.153 43.402 1.00 54.38 292 GLN A CA 1
ATOM 2325 C C . GLN A 1 292 ? -34.448 -4.486 43.228 1.00 54.38 292 GLN A C 1
ATOM 2327 O O . GLN A 1 292 ? -34.377 -3.256 43.272 1.00 54.38 292 GLN A O 1
ATOM 2332 N N . PHE A 1 293 ? -33.381 -5.256 42.994 1.00 58.34 293 PHE A N 1
ATOM 2333 C CA . PHE A 1 293 ? -32.036 -4.710 42.834 1.00 58.34 293 PHE A CA 1
ATOM 2334 C C . PHE A 1 293 ? -31.596 -4.742 41.372 1.00 58.34 293 PHE A C 1
ATOM 2336 O O . PHE A 1 293 ? -31.572 -5.784 40.714 1.00 58.34 293 PHE A O 1
ATOM 2343 N N . TYR A 1 294 ? -31.209 -3.565 40.884 1.00 62.34 294 TYR A N 1
ATOM 2344 C CA . TYR A 1 294 ? -30.707 -3.355 39.533 1.00 62.34 294 TYR A CA 1
ATOM 2345 C C . TYR A 1 294 ? -29.282 -2.827 39.610 1.00 62.34 294 TYR A C 1
ATOM 2347 O O . TYR A 1 294 ? -29.013 -1.853 40.314 1.00 62.34 294 TYR A O 1
ATOM 2355 N N . LEU A 1 295 ? -28.375 -3.445 38.860 1.00 62.34 295 LEU A N 1
ATOM 2356 C CA . LEU A 1 295 ? -27.026 -2.932 38.675 1.00 62.34 295 LEU A CA 1
ATOM 2357 C C . LEU A 1 295 ? -26.985 -2.164 37.356 1.00 62.34 295 LEU A C 1
ATOM 2359 O O . LEU A 1 295 ? -27.139 -2.739 36.276 1.00 62.34 295 LEU A O 1
ATOM 2363 N N . VAL A 1 296 ? -26.816 -0.846 37.459 1.00 60.72 296 VAL A N 1
ATOM 2364 C CA . VAL A 1 296 ? -26.601 0.039 36.313 1.00 60.72 296 VAL A CA 1
ATOM 2365 C C . VAL A 1 296 ? -25.117 0.351 36.271 1.00 60.72 296 VAL A C 1
ATOM 2367 O O . VAL A 1 296 ? -24.620 1.090 37.118 1.00 60.72 296 VAL A O 1
ATOM 2370 N N . ASN A 1 297 ? -24.406 -0.241 35.313 1.00 56.09 297 ASN A N 1
ATOM 2371 C CA . ASN A 1 297 ? -23.008 0.108 35.110 1.00 56.09 297 ASN A CA 1
ATOM 2372 C C . ASN A 1 297 ? -22.915 1.326 34.183 1.00 56.09 297 ASN A C 1
ATOM 2374 O O . ASN A 1 297 ? -23.409 1.284 33.051 1.00 56.09 297 ASN A O 1
ATOM 2378 N N . TYR A 1 298 ? -22.300 2.394 34.691 1.00 55.81 298 TYR A N 1
ATOM 2379 C CA . TYR A 1 298 ? -21.959 3.599 33.947 1.00 55.81 298 TYR A CA 1
ATOM 2380 C C . TYR A 1 298 ? -20.462 3.549 33.644 1.00 55.81 298 TYR A C 1
ATOM 2382 O O . TYR A 1 298 ? -19.652 3.719 34.553 1.00 55.81 298 TYR A O 1
ATOM 2390 N N . GLU A 1 299 ? -20.076 3.342 32.386 1.00 50.72 299 GLU A N 1
ATOM 2391 C CA . GLU A 1 299 ? -18.676 3.542 32.004 1.00 50.72 299 GLU A CA 1
ATOM 2392 C C . GLU A 1 299 ? -18.464 5.030 31.705 1.00 50.72 299 GLU A C 1
ATOM 2394 O O . GLU A 1 299 ? -18.819 5.532 30.640 1.00 50.72 299 GLU A O 1
ATOM 2399 N N . ILE A 1 300 ? -17.948 5.751 32.704 1.00 38.22 300 ILE A N 1
ATOM 2400 C CA . ILE A 1 300 ? -17.425 7.111 32.561 1.00 38.22 300 ILE A CA 1
ATOM 2401 C C . ILE A 1 300 ? -15.909 6.974 32.390 1.00 38.22 300 ILE A C 1
ATOM 2403 O O . ILE A 1 300 ? -15.226 6.595 33.341 1.00 38.22 300 ILE A O 1
ATOM 2407 N N . PHE A 1 301 ? -15.401 7.291 31.200 1.00 39.25 301 PHE A N 1
ATOM 2408 C CA . PHE A 1 301 ? -13.989 7.596 30.964 1.00 39.25 301 PHE A CA 1
ATOM 2409 C C . PHE A 1 301 ? -13.878 8.940 30.251 1.00 39.25 301 PHE A C 1
ATOM 2411 O O . PHE A 1 301 ? -14.645 9.154 29.283 1.00 39.25 301 PHE A O 1
#

pLDDT: mean 71.83, std 17.91, range [25.81, 92.19]

Radius of gyration: 29.73 Å; chains: 1; bounding box: 77×32×88 Å

InterPro domains:
  IPR013947 Mediator complex, subunit Med14 [PTHR12809] (2-296)
  IPR056879 Mediator of RNA polymerase II transcription subunit 14, RM3 [PF25065] (137-250)

Organism: Meloidogyne incognita (NCBI:txid6306)